Protein AF-A0A147IKE4-F1 (afdb_monomer_lite)

pLDDT: mean 91.17, std 8.21, range [46.91, 98.62]

Organism: NCBI:txid172044

Foldseek 3Di:
DDDQDQDDPPDALCLLLDDPRPSLLVSLVSQVVVVHDQAAEDEHHLNCLVVVVQDALVVLLCSVVSNVCCSCVSNVNVLHAYEYEAAAFQQPDDLSSLLSQLSNRVSLVVNCVVDPRYHHQAYLNQADDDPSHHGDPVSVVLSVVSNVQQVVCVVVVHDGAAWKEWDAWDDPDQFKIKTFIDHDQAQAKDDQWLAWFKWKADPNHTWDWPIWGAPDRGMIMTGTPGHHLDWMWMWGDRSTRHYNHRFMFGPHPSRGGYRGDTTDTDDRD

Structure (mmCIF, N/CA/C/O backbone):
data_AF-A0A147IKE4-F1
#
_entry.id   AF-A0A147IKE4-F1
#
loop_
_atom_site.group_PDB
_atom_site.id
_atom_site.type_symbol
_atom_site.label_atom_id
_atom_site.label_alt_id
_atom_site.label_comp_id
_atom_site.label_asym_id
_atom_site.label_entity_id
_atom_site.label_seq_id
_atom_site.pdbx_PDB_ins_code
_atom_site.Cartn_x
_atom_site.Cartn_y
_atom_site.Cartn_z
_atom_site.occupancy
_atom_site.B_iso_or_equiv
_atom_site.auth_seq_id
_atom_site.auth_comp_id
_atom_site.auth_asym_id
_atom_site.auth_atom_id
_atom_site.pdbx_PDB_model_num
ATOM 1 N N . MET A 1 1 ? 20.285 -16.353 -8.069 1.00 73.31 1 MET A N 1
ATOM 2 C CA . MET A 1 1 ? 19.419 -15.165 -8.229 1.00 73.31 1 MET A CA 1
ATOM 3 C C . MET A 1 1 ? 20.279 -14.015 -8.726 1.00 73.31 1 MET A C 1
ATOM 5 O O . MET A 1 1 ? 21.319 -13.769 -8.128 1.00 73.31 1 MET A O 1
ATOM 9 N N . ARG A 1 2 ? 19.903 -13.362 -9.829 1.00 88.12 2 ARG A N 1
ATOM 10 C CA . ARG A 1 2 ? 20.603 -12.181 -10.357 1.00 88.12 2 ARG A CA 1
ATOM 11 C C . ARG A 1 2 ? 19.734 -10.958 -10.095 1.00 88.12 2 ARG A C 1
ATOM 13 O O . ARG A 1 2 ? 18.553 -10.981 -10.417 1.00 88.12 2 ARG A O 1
ATOM 20 N N . PHE A 1 3 ? 20.315 -9.904 -9.537 1.00 93.12 3 PHE A N 1
ATOM 21 C CA . PHE A 1 3 ? 19.621 -8.633 -9.350 1.00 93.12 3 PHE A CA 1
ATOM 22 C C . PHE A 1 3 ? 20.012 -7.659 -10.458 1.00 93.12 3 PHE A C 1
ATOM 24 O O . PHE A 1 3 ? 21.199 -7.417 -10.683 1.00 93.12 3 PHE A O 1
ATOM 31 N N . VAL A 1 4 ? 19.012 -7.081 -11.119 1.00 96.25 4 VAL A N 1
ATOM 32 C CA . VAL A 1 4 ? 19.179 -5.933 -12.015 1.00 96.25 4 VAL A CA 1
ATOM 33 C C . VAL A 1 4 ? 18.768 -4.696 -11.229 1.00 96.25 4 VAL A C 1
ATOM 35 O O . VAL A 1 4 ? 17.627 -4.581 -10.789 1.00 96.25 4 VAL A O 1
ATOM 38 N N . ARG A 1 5 ? 19.717 -3.792 -10.982 1.00 93.12 5 ARG A N 1
ATOM 39 C CA . ARG A 1 5 ? 19.457 -2.558 -10.233 1.00 93.12 5 ARG A CA 1
ATOM 40 C C . ARG A 1 5 ? 18.949 -1.484 -11.189 1.00 93.12 5 ARG A C 1
ATOM 42 O O . ARG A 1 5 ? 19.548 -1.276 -12.237 1.00 93.12 5 ARG A O 1
ATOM 49 N N . GLY A 1 6 ? 17.907 -0.768 -10.784 1.00 92.19 6 GLY A N 1
ATOM 50 C CA . GLY A 1 6 ? 17.450 0.434 -11.489 1.00 92.19 6 GLY A CA 1
ATOM 51 C C . GLY A 1 6 ? 16.701 1.424 -10.608 1.00 92.19 6 GLY A C 1
ATOM 52 O O . GLY A 1 6 ? 16.027 2.299 -11.127 1.00 92.19 6 GLY A O 1
ATOM 53 N N . GLY A 1 7 ? 16.789 1.296 -9.281 1.00 91.38 7 GLY A N 1
ATOM 54 C CA . GLY A 1 7 ? 16.225 2.296 -8.378 1.00 91.38 7 GLY A CA 1
ATOM 55 C C . GLY A 1 7 ? 16.982 3.619 -8.493 1.00 91.38 7 GLY A C 1
ATOM 56 O O . GLY A 1 7 ? 18.212 3.626 -8.464 1.00 91.38 7 GLY A O 1
ATOM 57 N N . VAL A 1 8 ? 16.247 4.727 -8.591 1.00 94.38 8 VAL A N 1
ATOM 58 C CA . VAL A 1 8 ? 16.800 6.088 -8.637 1.00 94.38 8 VAL A CA 1
ATOM 59 C C . VAL A 1 8 ? 16.172 6.908 -7.510 1.00 94.38 8 VAL A C 1
ATOM 61 O O . VAL A 1 8 ? 14.953 7.081 -7.466 1.00 94.38 8 VAL A O 1
ATOM 64 N N . GLY A 1 9 ? 16.995 7.390 -6.575 1.00 91.88 9 GLY A N 1
ATOM 65 C CA . GLY A 1 9 ? 16.538 8.224 -5.458 1.00 91.88 9 GLY A CA 1
ATOM 66 C C . GLY A 1 9 ? 15.965 9.566 -5.926 1.00 91.88 9 GLY A C 1
ATOM 67 O O . GLY A 1 9 ? 16.334 10.059 -6.986 1.00 91.88 9 GLY A O 1
ATOM 68 N N . GLY A 1 10 ? 15.051 10.150 -5.145 1.00 91.00 10 GLY A N 1
ATOM 69 C CA . GLY A 1 10 ? 14.479 11.477 -5.432 1.00 91.00 10 GLY A CA 1
ATOM 70 C C . GLY A 1 10 ? 13.522 11.554 -6.629 1.00 91.00 10 GLY A C 1
ATOM 71 O O . GLY A 1 10 ? 13.114 12.645 -7.002 1.00 91.00 10 GLY A O 1
ATOM 72 N N . THR A 1 11 ? 13.150 10.422 -7.232 1.00 95.56 11 THR A N 1
ATOM 73 C CA . THR A 1 11 ? 12.272 10.392 -8.413 1.00 95.56 11 THR A CA 1
ATOM 74 C C . THR A 1 11 ? 10.802 10.167 -8.065 1.00 95.56 11 THR A C 1
ATOM 76 O O . THR A 1 11 ? 10.487 9.543 -7.046 1.00 95.56 11 THR A O 1
ATOM 79 N N . THR A 1 12 ? 9.900 10.663 -8.911 1.00 96.50 12 THR A N 1
ATOM 80 C CA . THR A 1 12 ? 8.439 10.564 -8.749 1.00 96.50 12 THR A CA 1
ATOM 81 C C . THR A 1 12 ? 7.836 9.556 -9.729 1.00 96.50 12 THR A C 1
ATOM 83 O O . THR A 1 12 ? 8.346 9.357 -10.831 1.00 96.50 12 THR A O 1
ATOM 86 N N . LEU A 1 13 ? 6.729 8.913 -9.366 1.00 97.25 13 LEU A N 1
ATOM 87 C CA . LEU A 1 13 ? 5.933 8.060 -10.244 1.00 97.25 13 LEU A CA 1
ATOM 88 C C . LEU A 1 13 ? 5.558 8.808 -11.529 1.00 97.25 13 LEU A C 1
ATOM 90 O O . LEU A 1 13 ? 5.651 8.223 -12.606 1.00 97.25 13 LEU A O 1
ATOM 94 N N . VAL A 1 14 ? 5.217 10.099 -11.442 1.00 97.19 14 VAL A N 1
ATOM 95 C CA . VAL A 1 14 ? 4.992 10.948 -12.624 1.00 97.19 14 VAL A CA 1
ATOM 96 C C . VAL A 1 14 ? 6.209 10.955 -13.561 1.00 97.19 14 VAL A C 1
ATOM 98 O O . VAL A 1 14 ? 6.050 10.735 -14.762 1.00 97.19 14 VAL A O 1
ATOM 101 N N . GLN A 1 15 ? 7.431 11.136 -13.044 1.00 98.00 15 GLN A N 1
ATOM 102 C CA . GLN A 1 15 ? 8.655 11.094 -13.858 1.00 98.00 15 GLN A CA 1
ATOM 103 C C . GLN A 1 15 ? 8.911 9.710 -14.464 1.00 98.00 15 GLN A C 1
ATOM 105 O O . GLN A 1 15 ? 9.338 9.610 -15.616 1.00 98.00 15 GLN A O 1
ATOM 110 N N . TRP A 1 16 ? 8.642 8.636 -13.720 1.00 98.38 16 TRP A N 1
ATOM 111 C CA . TRP A 1 16 ? 8.774 7.268 -14.225 1.00 98.38 16 TRP A CA 1
ATOM 112 C C . TRP A 1 16 ? 7.739 6.945 -15.306 1.00 98.38 16 TRP A C 1
ATOM 114 O O . TRP A 1 16 ? 8.067 6.255 -16.271 1.00 98.38 16 TRP A O 1
ATOM 124 N N . ALA A 1 17 ? 6.507 7.441 -15.179 1.00 98.00 17 ALA A N 1
ATOM 125 C CA . ALA A 1 17 ? 5.416 7.210 -16.126 1.00 98.00 17 ALA A CA 1
ATOM 126 C C . ALA A 1 17 ? 5.495 8.105 -17.377 1.00 98.00 17 ALA A C 1
ATOM 128 O O . ALA A 1 17 ? 4.934 7.751 -18.414 1.00 98.00 17 ALA A O 1
ATOM 129 N N . ALA A 1 18 ? 6.213 9.229 -17.315 1.00 98.00 18 ALA A N 1
ATOM 130 C CA . ALA A 1 18 ? 6.312 10.195 -18.406 1.00 98.00 18 ALA A CA 1
ATOM 131 C C . ALA A 1 18 ? 6.804 9.584 -19.734 1.00 98.00 18 ALA A C 1
ATOM 133 O O . ALA A 1 18 ? 7.642 8.672 -19.777 1.00 98.00 18 ALA A O 1
ATOM 134 N N . THR A 1 19 ? 6.318 10.123 -20.852 1.00 96.81 19 THR A N 1
ATOM 135 C CA . THR A 1 19 ? 6.891 9.849 -22.176 1.00 96.81 19 THR A CA 1
ATOM 136 C C . THR A 1 19 ? 8.347 10.313 -22.202 1.00 96.81 19 THR A C 1
ATOM 138 O O . THR A 1 19 ? 8.646 11.426 -21.782 1.00 96.81 19 THR A O 1
ATOM 141 N N . GLY A 1 20 ? 9.260 9.462 -22.679 1.00 96.31 20 GLY A N 1
ATOM 142 C CA . GLY A 1 20 ? 10.691 9.789 -22.719 1.00 96.31 20 GLY A CA 1
ATOM 143 C C . GLY A 1 20 ? 11.397 9.782 -21.356 1.00 96.31 20 GLY A C 1
ATOM 144 O O . GLY A 1 20 ? 12.475 10.356 -21.240 1.00 96.31 20 GLY A O 1
ATOM 145 N N . SER A 1 21 ? 10.816 9.146 -20.331 1.00 98.38 21 SER A N 1
ATOM 146 C CA . SER A 1 21 ? 11.443 8.995 -19.011 1.00 98.38 21 SER A CA 1
ATOM 147 C C . SER A 1 21 ? 12.843 8.371 -19.106 1.00 98.38 21 SER A C 1
ATOM 149 O O . SER A 1 21 ? 12.986 7.199 -19.465 1.00 98.38 21 SER A O 1
ATOM 151 N N . SER A 1 22 ? 13.880 9.140 -18.758 1.00 97.12 22 SER A N 1
ATOM 152 C CA . SER A 1 22 ? 15.277 8.683 -18.797 1.00 97.12 22 SER A CA 1
ATOM 153 C C . SER A 1 22 ? 15.541 7.566 -17.787 1.00 97.12 22 SER A C 1
ATOM 155 O O . SER A 1 22 ? 16.085 6.531 -18.148 1.00 97.12 22 SER A O 1
ATOM 157 N N . MET A 1 23 ? 15.064 7.712 -16.551 1.00 96.81 23 MET A N 1
ATOM 158 C CA . MET A 1 23 ? 15.172 6.691 -15.498 1.00 96.81 23 MET A CA 1
ATOM 159 C C . MET A 1 23 ? 14.502 5.364 -15.880 1.00 96.81 23 MET A C 1
ATOM 161 O O . MET A 1 23 ? 15.073 4.294 -15.656 1.00 96.81 23 MET A O 1
ATOM 165 N N . ARG A 1 24 ? 13.330 5.413 -16.533 1.00 98.06 24 ARG A N 1
ATOM 166 C CA . ARG A 1 24 ? 12.696 4.206 -17.075 1.00 98.06 24 ARG A CA 1
ATOM 167 C C . ARG A 1 24 ? 13.537 3.605 -18.194 1.00 98.06 24 ARG A C 1
ATOM 169 O O . ARG A 1 24 ? 13.778 2.401 -18.175 1.00 98.06 24 ARG A O 1
ATOM 176 N N . ALA A 1 25 ? 14.017 4.427 -19.127 1.00 98.25 25 ALA A N 1
ATOM 177 C CA . ALA A 1 25 ? 14.867 3.967 -20.219 1.00 98.25 25 ALA A CA 1
ATOM 178 C C . ALA A 1 25 ? 16.162 3.311 -19.707 1.00 98.25 25 ALA A C 1
ATOM 180 O O . ALA A 1 25 ? 16.622 2.330 -20.287 1.00 98.25 25 ALA A O 1
ATOM 181 N N . ASP A 1 26 ? 16.747 3.815 -18.621 1.00 98.00 26 ASP A N 1
ATOM 182 C CA . ASP A 1 26 ? 17.948 3.254 -17.998 1.00 98.00 26 ASP A CA 1
ATOM 183 C C . ASP A 1 26 ? 17.674 1.867 -17.403 1.00 98.00 26 ASP A C 1
ATOM 185 O O . ASP A 1 26 ? 18.424 0.924 -17.666 1.00 98.00 26 ASP A O 1
ATOM 189 N N . LEU A 1 27 ? 16.557 1.710 -16.681 1.00 98.12 27 LEU A N 1
ATOM 190 C CA . LEU A 1 27 ? 16.105 0.409 -16.180 1.00 98.12 27 LEU A CA 1
ATOM 191 C C . LEU A 1 27 ? 15.820 -0.573 -17.328 1.00 98.12 27 LEU A C 1
ATOM 193 O O . LEU A 1 27 ? 16.263 -1.719 -17.275 1.00 98.12 27 LEU A O 1
ATOM 197 N N . VAL A 1 28 ? 15.139 -0.129 -18.389 1.00 98.38 28 VAL A N 1
ATOM 198 C CA . VAL A 1 28 ? 14.877 -0.950 -19.583 1.00 98.38 28 VAL A CA 1
ATOM 199 C C . VAL A 1 28 ? 16.189 -1.442 -20.196 1.00 98.38 28 VAL A C 1
ATOM 201 O O . VAL A 1 28 ? 16.336 -2.641 -20.429 1.00 98.38 28 VAL A O 1
ATOM 204 N N . ARG A 1 29 ? 17.174 -0.555 -20.401 1.00 98.38 29 ARG A N 1
ATOM 205 C CA . ARG A 1 29 ? 18.490 -0.947 -20.936 1.00 98.38 29 ARG A CA 1
ATOM 206 C C . ARG A 1 29 ? 19.192 -1.957 -20.034 1.00 98.38 29 ARG A C 1
ATOM 208 O O . ARG A 1 29 ? 19.776 -2.908 -20.546 1.00 98.38 29 ARG A O 1
ATOM 215 N N . ALA A 1 30 ? 19.105 -1.793 -18.714 1.00 98.12 30 ALA A N 1
ATOM 216 C CA . ALA A 1 30 ? 19.684 -2.738 -17.762 1.00 98.12 30 ALA A CA 1
ATOM 217 C C . ALA A 1 30 ? 19.011 -4.123 -17.822 1.00 98.12 30 ALA A C 1
ATOM 219 O O . ALA A 1 30 ? 19.707 -5.139 -17.784 1.00 98.12 30 ALA A O 1
ATOM 220 N N . ILE A 1 31 ? 17.681 -4.176 -17.963 1.00 98.19 31 ILE A N 1
ATOM 221 C CA . ILE A 1 31 ? 16.923 -5.428 -18.127 1.00 98.19 31 ILE A CA 1
ATOM 222 C C . ILE A 1 31 ? 17.301 -6.118 -19.442 1.00 98.19 31 ILE A C 1
ATOM 224 O O . ILE A 1 31 ? 17.622 -7.305 -19.442 1.00 98.19 31 ILE A O 1
ATOM 228 N N . VAL A 1 32 ? 17.330 -5.377 -20.553 1.00 97.62 32 VAL A N 1
ATOM 229 C CA . VAL A 1 32 ? 17.692 -5.920 -21.873 1.00 97.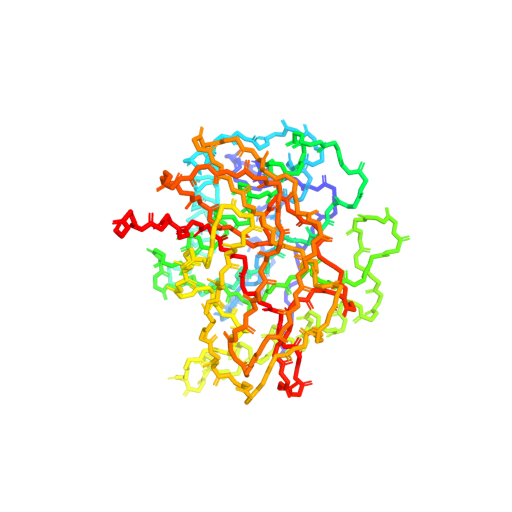62 32 VAL A CA 1
ATOM 230 C C . VAL A 1 32 ? 19.135 -6.429 -21.880 1.00 97.62 32 VAL A C 1
ATOM 232 O O . VAL A 1 32 ? 19.387 -7.546 -22.323 1.00 97.62 32 VAL A O 1
ATOM 235 N N . ALA A 1 33 ? 20.080 -5.675 -21.313 1.00 96.94 33 ALA A N 1
ATOM 236 C CA . ALA A 1 33 ? 21.477 -6.100 -21.189 1.00 96.94 33 ALA A CA 1
ATOM 237 C C . ALA A 1 33 ? 21.654 -7.330 -20.280 1.00 96.94 33 ALA A C 1
ATOM 239 O O . ALA A 1 33 ? 22.632 -8.069 -20.404 1.00 96.94 33 ALA A O 1
ATOM 240 N N . ALA A 1 34 ? 20.719 -7.570 -19.358 1.00 96.94 34 ALA A N 1
ATOM 241 C CA . ALA A 1 34 ? 20.698 -8.780 -18.548 1.00 96.94 34 ALA A CA 1
ATOM 242 C C . ALA A 1 34 ? 20.120 -10.003 -19.280 1.00 96.94 34 ALA A C 1
ATOM 244 O O . ALA A 1 34 ? 20.277 -11.111 -18.768 1.00 96.94 34 ALA A O 1
ATOM 245 N N . GLY A 1 35 ? 19.519 -9.813 -20.461 1.00 96.19 35 GLY A N 1
ATOM 246 C CA . GLY A 1 35 ? 18.795 -10.844 -21.204 1.00 96.19 35 GLY A CA 1
ATOM 247 C C . GLY A 1 35 ? 17.339 -11.022 -20.757 1.00 96.19 35 GLY A C 1
ATOM 248 O O . GLY A 1 35 ? 16.729 -12.027 -21.103 1.00 96.19 35 GLY A O 1
ATOM 249 N N . GLY A 1 36 ? 16.788 -10.074 -19.991 1.00 96.44 36 GLY A N 1
ATOM 250 C CA . GLY A 1 36 ? 15.450 -10.149 -19.400 1.00 96.44 36 GLY A CA 1
ATOM 251 C C . GLY A 1 36 ? 15.459 -10.333 -17.878 1.00 96.44 36 GLY A C 1
ATOM 252 O O . GLY A 1 36 ? 16.511 -10.428 -17.242 1.00 96.44 36 GLY A O 1
ATOM 253 N N . VAL A 1 37 ? 14.259 -10.344 -17.291 1.00 97.19 37 VAL A N 1
ATOM 254 C CA . VAL A 1 37 ? 14.004 -10.617 -15.868 1.00 97.19 37 VAL A CA 1
ATOM 255 C C . VAL A 1 37 ? 12.709 -11.416 -15.717 1.00 97.19 37 VAL A C 1
ATOM 257 O O . VAL A 1 37 ? 11.768 -11.204 -16.479 1.00 97.19 37 VAL A O 1
ATOM 260 N N . ASP A 1 38 ? 12.641 -12.289 -14.711 1.00 95.31 38 ASP A N 1
ATOM 261 C CA . ASP A 1 38 ? 11.419 -13.051 -14.402 1.00 95.31 38 ASP A CA 1
ATOM 262 C C . ASP A 1 38 ? 10.377 -12.195 -13.665 1.00 95.31 38 ASP A C 1
ATOM 264 O O . ASP A 1 38 ? 9.169 -12.352 -13.842 1.00 95.31 38 ASP A O 1
ATOM 268 N N . ILE A 1 39 ? 10.861 -11.284 -12.814 1.00 96.12 39 ILE A N 1
ATOM 269 C CA . ILE A 1 39 ? 10.048 -10.439 -11.940 1.00 96.12 39 ILE A CA 1
ATOM 270 C C . ILE A 1 39 ? 10.607 -9.019 -11.878 1.00 96.12 39 ILE A C 1
ATOM 272 O O . ILE A 1 39 ? 11.819 -8.805 -11.951 1.00 96.12 39 ILE A O 1
ATOM 276 N N . LEU A 1 40 ? 9.721 -8.052 -11.652 1.00 97.38 40 LEU A N 1
ATOM 277 C CA . LEU A 1 40 ? 10.072 -6.667 -11.359 1.00 97.38 40 LEU A CA 1
ATOM 278 C C . LEU A 1 40 ? 9.484 -6.253 -10.007 1.00 97.38 40 LEU A C 1
ATOM 280 O O . LEU A 1 40 ? 8.279 -6.356 -9.796 1.00 97.38 40 LEU A O 1
ATOM 284 N N . LEU A 1 41 ? 10.325 -5.757 -9.097 1.00 97.00 41 LEU A N 1
ATOM 285 C CA . LEU A 1 41 ? 9.876 -5.075 -7.881 1.00 97.00 41 LEU A CA 1
ATOM 286 C C . LEU A 1 41 ? 9.680 -3.588 -8.190 1.00 97.00 41 LEU A C 1
ATOM 288 O O . LEU A 1 41 ? 10.648 -2.885 -8.481 1.00 97.00 41 LEU A O 1
ATOM 292 N N . LEU A 1 42 ? 8.440 -3.110 -8.111 1.00 96.31 42 LEU A N 1
ATOM 293 C CA . LEU A 1 42 ? 8.093 -1.708 -8.311 1.00 96.31 42 LEU A CA 1
ATOM 294 C C . LEU A 1 42 ? 7.789 -1.052 -6.964 1.00 96.31 42 LEU A C 1
ATOM 296 O O . LEU A 1 42 ? 6.797 -1.380 -6.317 1.00 96.31 42 LEU A O 1
ATOM 300 N N . GLN A 1 43 ? 8.633 -0.105 -6.556 1.00 93.94 43 GLN A N 1
ATOM 301 C CA . GLN A 1 43 ? 8.435 0.680 -5.339 1.00 93.94 43 GLN A CA 1
ATOM 302 C C . GLN A 1 43 ? 8.727 2.162 -5.618 1.00 93.94 43 GLN A C 1
ATOM 304 O O . GLN A 1 43 ? 9.863 2.628 -5.497 1.00 93.94 43 GLN A O 1
ATOM 309 N N . VAL A 1 44 ? 7.693 2.922 -5.969 1.00 92.88 44 VAL A N 1
ATOM 310 C CA . VAL A 1 44 ? 7.758 4.343 -6.357 1.00 92.88 44 VAL A CA 1
ATOM 311 C C . VAL A 1 44 ? 6.477 5.055 -5.902 1.00 92.88 44 VAL A C 1
ATOM 313 O O . VAL A 1 44 ? 5.502 4.380 -5.596 1.00 92.88 44 VAL A O 1
ATOM 316 N N . GLY A 1 45 ? 6.471 6.389 -5.827 1.00 92.25 45 GLY A N 1
ATOM 317 C CA . GLY A 1 45 ? 5.271 7.173 -5.488 1.00 92.25 45 GLY A CA 1
ATOM 318 C C . GLY A 1 45 ? 5.386 8.024 -4.222 1.00 92.25 45 GLY A C 1
ATOM 319 O O . GLY A 1 45 ? 4.618 8.962 -4.040 1.00 92.25 45 GLY A O 1
ATOM 320 N N . ARG A 1 46 ? 6.364 7.756 -3.338 1.00 88.81 46 ARG A N 1
ATOM 321 C CA . ARG A 1 46 ? 6.512 8.555 -2.100 1.00 88.81 46 ARG A CA 1
ATOM 322 C C . ARG A 1 46 ? 6.863 10.012 -2.388 1.00 88.81 46 ARG A C 1
ATOM 324 O O . ARG A 1 46 ? 6.359 10.893 -1.705 1.00 88.81 46 ARG A O 1
ATOM 331 N N . ASN A 1 47 ? 7.704 10.271 -3.389 1.00 91.94 47 ASN A N 1
ATOM 332 C CA . ASN A 1 47 ? 8.052 11.648 -3.734 1.00 91.94 47 ASN A CA 1
ATOM 333 C C . ASN A 1 47 ? 6.867 12.378 -4.368 1.00 91.94 47 ASN A C 1
ATOM 335 O O . ASN A 1 47 ? 6.729 13.568 -4.158 1.00 91.94 47 ASN A O 1
ATOM 339 N N . ASP A 1 48 ? 5.940 11.683 -5.030 1.00 94.19 48 ASP A N 1
ATOM 340 C CA . ASP A 1 48 ? 4.686 12.285 -5.489 1.00 94.19 48 ASP A CA 1
ATOM 341 C C . ASP A 1 48 ? 3.845 12.763 -4.301 1.00 94.19 48 ASP A C 1
ATOM 343 O O . ASP A 1 48 ? 3.220 13.817 -4.372 1.00 94.19 48 ASP A O 1
ATOM 347 N N . VAL A 1 49 ? 3.845 12.023 -3.188 1.00 92.06 49 VAL A N 1
ATOM 348 C CA . VAL A 1 49 ? 3.198 12.456 -1.937 1.00 92.06 49 VAL A CA 1
ATOM 349 C C . VAL A 1 49 ? 3.945 13.647 -1.328 1.00 92.06 49 VAL A C 1
ATOM 351 O O . VAL A 1 49 ? 3.318 14.639 -0.950 1.00 92.06 49 VAL A O 1
ATOM 354 N N . ALA A 1 50 ? 5.277 13.570 -1.240 1.00 89.50 50 ALA A N 1
ATOM 355 C CA . ALA A 1 50 ? 6.113 14.622 -0.662 1.00 89.50 50 ALA A CA 1
ATOM 356 C C . ALA A 1 50 ? 5.985 15.948 -1.435 1.00 89.50 50 ALA A C 1
ATOM 358 O O . ALA A 1 50 ? 5.737 16.994 -0.832 1.00 89.50 50 ALA A O 1
ATOM 359 N N . ASP A 1 51 ? 6.032 15.872 -2.765 1.00 92.12 51 ASP A N 1
ATOM 360 C CA . ASP A 1 51 ? 5.966 16.998 -3.700 1.00 92.12 51 ASP A CA 1
ATOM 361 C C . ASP A 1 51 ? 4.523 17.437 -4.002 1.00 92.12 51 ASP A C 1
ATOM 363 O O . ASP A 1 51 ? 4.298 18.339 -4.808 1.00 92.12 51 ASP A O 1
ATOM 367 N N . ARG A 1 52 ? 3.528 16.820 -3.346 1.00 93.56 52 ARG A N 1
ATOM 368 C CA . ARG A 1 52 ? 2.093 17.118 -3.502 1.00 93.56 52 ARG A CA 1
ATOM 369 C C . ARG A 1 52 ? 1.584 16.978 -4.945 1.00 93.56 52 ARG A C 1
ATOM 371 O O . ARG A 1 52 ? 0.728 17.735 -5.395 1.00 93.56 52 ARG A O 1
ATOM 378 N N . LEU A 1 53 ? 2.093 15.976 -5.656 1.00 95.62 53 LEU A N 1
ATOM 379 C CA . LEU A 1 53 ? 1.723 15.622 -7.029 1.00 95.62 53 LEU A CA 1
ATOM 380 C C . LEU A 1 53 ? 0.606 14.574 -7.098 1.00 95.62 53 LEU A C 1
ATOM 382 O O . LEU A 1 53 ? 0.066 14.311 -8.175 1.00 95.62 53 LEU A O 1
ATOM 386 N N . VAL A 1 54 ? 0.256 13.953 -5.968 1.00 95.69 54 VAL A N 1
ATOM 387 C CA . VAL A 1 54 ? -0.821 12.962 -5.938 1.00 95.69 54 VAL A CA 1
ATOM 388 C C . VAL A 1 54 ? -2.171 13.650 -6.150 1.00 95.69 54 VAL A C 1
ATOM 390 O O . VAL A 1 54 ? -2.699 14.303 -5.252 1.00 95.69 54 VAL A O 1
ATOM 393 N N . GLY A 1 55 ? -2.723 13.481 -7.353 1.00 90.31 55 GLY A N 1
ATOM 394 C CA . GLY A 1 55 ? -4.101 13.841 -7.695 1.00 90.31 55 GLY A CA 1
ATOM 395 C C . GLY A 1 55 ? -5.145 12.871 -7.126 1.00 90.31 55 GLY A C 1
ATOM 396 O O . GLY A 1 55 ? -4.971 12.287 -6.059 1.00 90.31 55 GLY A O 1
ATOM 397 N N . ASP A 1 56 ? -6.244 12.680 -7.853 1.00 94.81 56 ASP A N 1
ATOM 398 C CA . ASP A 1 56 ? -7.264 11.700 -7.476 1.00 94.81 56 ASP A CA 1
ATOM 399 C C . ASP A 1 56 ? -6.817 10.245 -7.716 1.00 94.81 56 ASP A C 1
ATOM 401 O O . ASP A 1 56 ? -5.796 9.956 -8.352 1.00 94.81 56 ASP A O 1
ATOM 405 N N . LEU A 1 57 ? -7.612 9.303 -7.200 1.00 94.31 57 LEU A N 1
ATOM 406 C CA . LEU A 1 57 ? -7.346 7.874 -7.342 1.00 94.31 57 LEU A CA 1
ATOM 407 C C . LEU A 1 57 ? -7.251 7.447 -8.813 1.00 94.31 57 LEU A C 1
ATOM 409 O O . LEU A 1 57 ? -6.366 6.670 -9.160 1.00 94.31 57 LEU A O 1
ATOM 413 N N . ALA A 1 58 ? -8.135 7.943 -9.682 1.00 96.94 58 ALA A N 1
ATOM 414 C CA . ALA A 1 58 ? -8.154 7.566 -11.095 1.00 96.94 58 ALA A CA 1
ATOM 415 C C . ALA A 1 58 ? -6.848 7.962 -11.802 1.00 96.94 58 ALA A C 1
ATOM 417 O O . ALA A 1 58 ? -6.278 7.167 -12.552 1.00 96.94 58 ALA A O 1
ATOM 418 N N . THR A 1 59 ? -6.336 9.152 -11.494 1.00 96.94 59 THR A N 1
ATOM 419 C CA . THR A 1 59 ? -5.063 9.667 -11.999 1.00 96.94 59 THR A CA 1
ATOM 420 C C . THR A 1 59 ? -3.894 8.822 -11.501 1.00 96.94 59 THR A C 1
ATOM 422 O O . THR A 1 59 ? -3.053 8.410 -12.301 1.00 96.94 59 THR A O 1
ATOM 425 N N . GLN A 1 60 ? -3.856 8.486 -10.206 1.00 97.00 60 GLN A N 1
ATOM 426 C CA . GLN A 1 60 ? -2.790 7.634 -9.663 1.00 97.00 60 GLN A CA 1
ATOM 427 C C . GLN A 1 60 ? -2.799 6.226 -10.260 1.00 97.00 60 GLN A C 1
ATOM 429 O O . GLN A 1 60 ? -1.753 5.701 -10.645 1.00 97.00 60 GLN A O 1
ATOM 434 N N . LEU A 1 61 ? -3.983 5.632 -10.426 1.00 96.75 61 LEU A N 1
ATOM 435 C CA . LEU A 1 61 ? -4.140 4.349 -11.110 1.00 96.75 61 LEU A CA 1
ATOM 436 C C . LEU A 1 61 ? -3.607 4.401 -12.542 1.00 96.75 61 LEU A C 1
ATOM 438 O O . LEU A 1 61 ? -2.900 3.487 -12.972 1.00 96.75 61 LEU A O 1
ATOM 442 N N . ALA A 1 62 ? -3.943 5.462 -13.279 1.00 97.94 62 ALA A N 1
ATOM 443 C CA . ALA A 1 62 ? -3.492 5.646 -14.649 1.00 97.94 62 ALA A CA 1
ATOM 444 C C . ALA A 1 62 ? -1.963 5.754 -14.732 1.00 97.94 62 ALA A C 1
ATOM 446 O O . ALA A 1 62 ? -1.366 5.138 -15.615 1.00 97.94 62 ALA A O 1
ATOM 447 N N . LEU A 1 63 ? -1.318 6.459 -13.797 1.00 98.25 63 LEU A N 1
ATOM 448 C CA . LEU A 1 63 ? 0.140 6.589 -13.752 1.00 98.25 63 LEU A CA 1
ATOM 449 C C . LEU A 1 63 ? 0.839 5.245 -13.506 1.00 98.25 63 LEU A C 1
ATOM 451 O O . LEU A 1 63 ? 1.729 4.876 -14.275 1.00 98.25 63 LEU A O 1
ATOM 455 N N . ILE A 1 64 ? 0.409 4.478 -12.496 1.00 98.12 64 ILE A N 1
ATOM 456 C CA . ILE A 1 64 ? 0.996 3.157 -12.198 1.00 98.12 64 ILE A CA 1
ATOM 457 C C . ILE A 1 64 ? 0.819 2.214 -13.398 1.00 98.12 64 ILE A C 1
ATOM 459 O O . ILE A 1 64 ? 1.774 1.566 -13.831 1.00 98.12 64 ILE A O 1
ATOM 463 N N . ARG A 1 65 ? -0.384 2.168 -13.987 1.00 98.25 65 ARG A N 1
ATOM 464 C CA . ARG A 1 65 ? -0.668 1.337 -15.171 1.00 98.25 65 ARG A CA 1
ATOM 465 C C . ARG A 1 65 ? 0.158 1.759 -16.383 1.00 98.25 65 ARG A C 1
ATOM 467 O O . ARG A 1 65 ? 0.682 0.897 -17.084 1.00 98.25 65 ARG A O 1
ATOM 474 N N . THR A 1 66 ? 0.313 3.063 -16.607 1.00 98.50 66 THR A N 1
ATOM 475 C CA . THR A 1 66 ? 1.133 3.608 -17.699 1.00 98.50 66 THR A CA 1
ATOM 476 C C . THR A 1 66 ? 2.587 3.183 -17.552 1.00 98.50 66 THR A C 1
ATOM 478 O O . THR A 1 66 ? 3.186 2.719 -18.521 1.00 98.50 66 THR A O 1
ATOM 481 N N . LEU A 1 67 ? 3.144 3.275 -16.341 1.00 98.56 67 LEU A N 1
ATOM 482 C CA . LEU A 1 67 ? 4.505 2.828 -16.063 1.00 98.56 67 LEU A CA 1
ATOM 483 C C . LEU A 1 67 ? 4.679 1.327 -16.333 1.00 98.56 67 LEU A C 1
ATOM 485 O O . LEU A 1 67 ? 5.604 0.942 -17.046 1.00 98.56 67 LEU A O 1
ATOM 489 N N . ILE A 1 68 ? 3.780 0.481 -15.823 1.00 98.56 68 ILE A N 1
ATOM 490 C CA . ILE A 1 68 ? 3.846 -0.976 -16.030 1.00 98.56 68 ILE A CA 1
ATOM 491 C C . ILE A 1 68 ? 3.730 -1.329 -17.519 1.00 98.56 68 ILE A C 1
ATOM 493 O O . ILE A 1 68 ? 4.533 -2.108 -18.033 1.00 98.56 68 ILE A O 1
ATOM 497 N N . ALA A 1 69 ? 2.779 -0.723 -18.235 1.00 98.44 69 ALA A N 1
ATOM 498 C CA . ALA A 1 69 ? 2.605 -0.941 -19.669 1.00 98.44 69 ALA A CA 1
ATOM 499 C C . ALA A 1 69 ? 3.832 -0.484 -20.475 1.00 98.44 69 ALA A C 1
ATOM 501 O O . ALA A 1 69 ? 4.261 -1.177 -21.399 1.00 98.44 69 ALA A O 1
ATOM 502 N N . ALA A 1 70 ? 4.426 0.657 -20.112 1.00 98.62 70 ALA A N 1
ATOM 503 C CA . ALA A 1 70 ? 5.645 1.146 -20.740 1.00 98.62 70 ALA A CA 1
ATOM 504 C C . ALA A 1 70 ? 6.828 0.203 -20.491 1.00 98.62 70 ALA A C 1
ATOM 506 O O . ALA A 1 70 ? 7.520 -0.134 -21.444 1.00 98.62 70 ALA A O 1
ATOM 507 N N . LEU A 1 71 ? 7.017 -0.285 -19.260 1.00 98.56 71 LEU A N 1
ATOM 508 C CA . LEU A 1 71 ? 8.062 -1.260 -18.930 1.00 98.56 71 LEU A CA 1
ATOM 509 C C . LEU A 1 71 ? 7.906 -2.551 -19.742 1.00 98.56 71 LEU A C 1
ATOM 511 O O . LEU A 1 71 ? 8.869 -2.987 -20.366 1.00 98.56 71 LEU A O 1
ATOM 515 N N . ARG A 1 72 ? 6.701 -3.132 -19.797 1.00 98.50 72 ARG A N 1
ATOM 516 C CA . ARG A 1 72 ? 6.411 -4.342 -20.592 1.00 98.50 72 ARG A CA 1
ATOM 517 C C . ARG A 1 72 ? 6.730 -4.143 -22.073 1.00 98.50 72 ARG A C 1
ATOM 519 O O . ARG A 1 72 ? 7.456 -4.936 -22.667 1.00 98.50 72 ARG A O 1
ATOM 526 N N . ARG A 1 73 ? 6.243 -3.043 -22.655 1.00 98.50 73 ARG A N 1
ATOM 527 C CA . ARG A 1 73 ? 6.484 -2.693 -24.062 1.00 98.50 73 ARG A CA 1
ATOM 528 C C . ARG A 1 73 ? 7.969 -2.470 -24.352 1.00 98.50 73 ARG A C 1
ATOM 530 O O . ARG A 1 73 ? 8.487 -3.018 -25.315 1.00 98.50 73 ARG A O 1
ATOM 537 N N . GLU A 1 74 ? 8.637 -1.643 -23.553 1.00 98.44 74 GLU A N 1
ATOM 538 C CA . GLU A 1 74 ? 10.008 -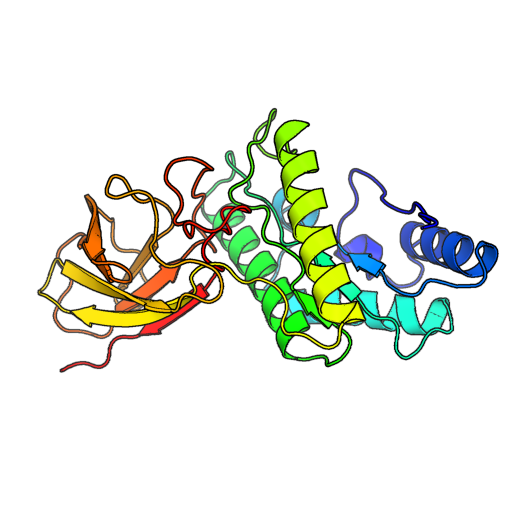1.187 -23.814 1.00 98.44 74 GLU A CA 1
ATOM 539 C C . GLU A 1 74 ? 11.054 -2.276 -23.520 1.00 98.44 74 GLU A C 1
ATOM 541 O O . GLU A 1 74 ? 12.098 -2.298 -24.163 1.00 98.44 74 GLU A O 1
ATOM 546 N N . THR A 1 75 ? 10.769 -3.211 -22.604 1.00 98.19 75 THR A N 1
ATOM 547 C CA . THR A 1 75 ? 11.618 -4.397 -22.367 1.00 98.19 75 THR A CA 1
ATOM 548 C C . THR A 1 75 ? 11.337 -5.556 -23.326 1.00 98.19 75 THR A C 1
ATOM 550 O O . THR A 1 75 ? 12.134 -6.489 -23.383 1.00 98.19 75 THR A O 1
ATOM 553 N N . GLY A 1 76 ? 10.221 -5.526 -24.065 1.00 98.00 76 GLY A N 1
ATOM 554 C CA . GLY A 1 76 ? 9.769 -6.655 -24.884 1.00 98.00 76 GLY A CA 1
ATOM 555 C C . GLY A 1 76 ? 9.219 -7.835 -24.070 1.00 98.00 76 GLY A C 1
ATOM 556 O O . GLY A 1 76 ? 9.159 -8.948 -24.585 1.00 98.00 76 GLY A O 1
ATOM 557 N N . LEU A 1 77 ? 8.824 -7.609 -22.813 1.00 98.12 77 LEU A N 1
ATOM 558 C CA . LEU A 1 77 ? 8.278 -8.616 -21.898 1.00 98.12 77 LEU A CA 1
ATOM 559 C C . LEU A 1 77 ? 6.783 -8.329 -21.651 1.00 98.12 77 LEU A C 1
ATOM 561 O O . LEU A 1 77 ? 6.450 -7.686 -20.653 1.00 98.12 77 LEU A O 1
ATOM 565 N N . PRO A 1 78 ? 5.863 -8.756 -22.541 1.00 96.44 78 PRO A N 1
ATOM 566 C CA . PRO A 1 78 ? 4.443 -8.390 -22.461 1.00 96.44 78 PRO A CA 1
ATOM 567 C C . PRO A 1 78 ? 3.756 -8.876 -21.176 1.00 96.44 78 PRO A C 1
ATOM 569 O O . PRO A 1 78 ? 2.906 -8.167 -20.645 1.00 96.44 78 PRO A O 1
ATOM 572 N N . ASP A 1 79 ? 4.200 -10.009 -20.629 1.00 95.62 79 ASP A N 1
ATOM 573 C CA . ASP A 1 79 ? 3.622 -10.652 -19.441 1.00 95.62 79 ASP A CA 1
ATOM 574 C C . ASP A 1 79 ? 4.499 -10.486 -18.187 1.00 95.62 79 ASP A C 1
ATOM 576 O O . ASP A 1 79 ? 4.410 -11.277 -17.242 1.00 95.62 79 ASP A O 1
ATOM 580 N N . LEU A 1 80 ? 5.377 -9.468 -18.172 1.00 97.75 80 LEU A N 1
ATOM 581 C CA . LEU A 1 80 ? 6.279 -9.209 -17.048 1.00 97.75 80 LEU A CA 1
ATOM 582 C C . LEU A 1 80 ? 5.494 -9.163 -15.732 1.00 97.75 80 LEU A C 1
ATOM 584 O O . LEU A 1 80 ? 4.600 -8.323 -15.554 1.00 97.75 80 LEU A O 1
ATOM 588 N N . THR A 1 81 ? 5.873 -10.058 -14.815 1.00 97.62 81 THR A N 1
ATOM 589 C CA . THR A 1 81 ? 5.294 -10.124 -13.476 1.00 97.62 81 THR A CA 1
ATOM 590 C C . THR A 1 81 ? 5.851 -8.988 -12.628 1.00 97.62 81 THR A C 1
ATOM 592 O O . THR A 1 81 ? 7.063 -8.877 -12.433 1.00 97.62 81 THR A O 1
ATOM 595 N N . VAL A 1 82 ? 4.964 -8.147 -12.101 1.00 97.94 82 VAL A N 1
ATOM 596 C CA . VAL A 1 82 ? 5.318 -6.996 -11.267 1.00 97.94 82 VAL A CA 1
ATOM 597 C C . VAL A 1 82 ? 4.836 -7.228 -9.842 1.00 97.94 82 VAL A C 1
ATOM 599 O O . VAL A 1 82 ? 3.654 -7.456 -9.607 1.00 97.94 82 VAL A O 1
ATOM 602 N N . PHE A 1 83 ? 5.739 -7.111 -8.877 1.00 97.25 83 PHE A N 1
ATOM 603 C CA . PHE A 1 83 ? 5.402 -7.026 -7.463 1.00 97.25 83 PHE A CA 1
ATOM 604 C C . PHE A 1 83 ? 5.449 -5.566 -7.028 1.00 97.25 83 PHE A C 1
ATOM 606 O O . PHE A 1 83 ? 6.490 -4.918 -7.121 1.00 97.25 83 PHE A O 1
ATOM 613 N N . ILE A 1 84 ? 4.331 -5.049 -6.532 1.00 96.00 84 ILE A N 1
ATOM 614 C CA . ILE A 1 84 ? 4.258 -3.722 -5.930 1.00 96.00 84 ILE A CA 1
ATOM 615 C C . ILE A 1 84 ? 4.776 -3.811 -4.496 1.00 96.00 84 ILE A C 1
ATOM 617 O O . ILE A 1 84 ? 4.194 -4.511 -3.665 1.00 96.00 84 ILE A O 1
ATOM 621 N N . GLY A 1 85 ? 5.858 -3.104 -4.188 1.00 94.06 85 GLY A N 1
ATOM 622 C CA . GLY A 1 85 ? 6.191 -2.807 -2.800 1.00 94.06 85 GLY A CA 1
ATOM 623 C C . GLY A 1 85 ? 5.355 -1.607 -2.365 1.00 94.06 85 GLY A C 1
ATOM 624 O O . GLY A 1 85 ? 5.491 -0.521 -2.929 1.00 94.06 85 GLY A O 1
ATOM 625 N N . GLY A 1 86 ? 4.469 -1.803 -1.393 1.00 90.06 86 GLY A N 1
ATOM 626 C CA . GLY A 1 86 ? 3.572 -0.757 -0.919 1.00 90.06 86 GLY A CA 1
ATOM 627 C C . GLY A 1 86 ? 4.339 0.443 -0.366 1.00 90.06 86 GLY A C 1
ATOM 628 O O . GLY A 1 86 ? 5.467 0.309 0.127 1.00 90.06 86 GLY A O 1
ATOM 629 N N . SER A 1 87 ? 3.725 1.619 -0.439 1.00 89.00 87 SER A N 1
ATOM 630 C CA . SER A 1 87 ? 4.302 2.857 0.081 1.00 89.00 87 SER A CA 1
ATOM 631 C C . SER A 1 87 ? 4.344 2.898 1.615 1.00 89.00 87 SER A C 1
ATOM 633 O O . SER A 1 87 ? 3.342 2.637 2.291 1.00 89.00 87 SER A O 1
ATOM 635 N N . GLN A 1 88 ? 5.503 3.288 2.158 1.00 85.88 88 GLN A N 1
ATOM 636 C CA . GLN A 1 88 ? 5.757 3.422 3.599 1.00 85.88 88 GLN A CA 1
ATOM 637 C C . GLN A 1 88 ? 5.027 4.625 4.215 1.00 85.88 88 GLN A C 1
ATOM 639 O O . GLN A 1 88 ? 4.350 5.375 3.509 1.00 85.88 88 GLN A O 1
ATOM 644 N N . ASN A 1 89 ? 5.099 4.795 5.538 1.00 82.50 89 ASN A N 1
ATOM 645 C CA . ASN A 1 89 ? 4.531 5.964 6.219 1.00 82.50 89 ASN A CA 1
ATOM 646 C C . ASN A 1 89 ? 5.318 7.245 5.920 1.00 82.50 89 ASN A C 1
ATOM 648 O O . ASN A 1 89 ? 6.538 7.221 5.791 1.00 82.50 89 ASN A O 1
ATOM 652 N N . VAL A 1 90 ? 4.590 8.363 5.877 1.00 76.62 90 VAL A N 1
ATOM 653 C CA . VAL A 1 90 ? 5.140 9.721 5.930 1.00 76.62 90 VAL A CA 1
ATOM 654 C C . VAL A 1 90 ? 4.760 10.288 7.295 1.00 76.62 90 VAL A C 1
ATOM 656 O O . VAL A 1 90 ? 3.628 10.730 7.490 1.00 76.62 90 VAL A O 1
ATOM 659 N N . LEU A 1 91 ? 5.672 10.198 8.270 1.00 74.19 91 LEU A N 1
ATOM 660 C CA . LEU A 1 91 ? 5.362 10.507 9.677 1.00 74.19 91 LEU A CA 1
ATOM 661 C C . LEU A 1 91 ? 5.250 12.010 9.970 1.00 74.19 91 LEU A C 1
ATOM 663 O O . LEU A 1 91 ? 4.640 12.397 10.961 1.00 74.19 91 LEU A O 1
ATOM 667 N N . THR A 1 92 ? 5.818 12.857 9.114 1.00 74.69 92 THR A N 1
ATOM 668 C CA . THR A 1 92 ? 5.901 14.315 9.311 1.00 74.69 92 THR A CA 1
ATOM 669 C C . THR A 1 92 ? 4.919 15.112 8.446 1.00 74.69 92 THR A C 1
ATOM 671 O O . THR A 1 92 ? 4.969 16.340 8.436 1.00 74.69 92 THR A O 1
ATOM 674 N N . GLY A 1 93 ? 4.031 14.435 7.709 1.00 76.75 93 GLY A N 1
ATOM 675 C CA . GLY A 1 93 ? 3.123 15.072 6.754 1.00 76.75 93 GLY A CA 1
ATOM 676 C C . GLY A 1 93 ? 1.873 15.686 7.388 1.00 76.75 93 GLY A C 1
ATOM 677 O O . GLY A 1 93 ? 1.318 15.154 8.351 1.00 76.75 93 GLY A O 1
ATOM 678 N N . ASP A 1 94 ? 1.394 16.782 6.795 1.00 87.25 94 ASP A N 1
ATOM 679 C CA . ASP A 1 94 ? 0.106 17.393 7.142 1.00 87.25 94 ASP A CA 1
ATOM 680 C C . ASP A 1 94 ? -1.092 16.484 6.747 1.00 87.25 94 ASP A C 1
ATOM 682 O O . ASP A 1 94 ? -0.929 15.510 5.999 1.00 87.25 94 ASP A O 1
ATOM 686 N N . PRO A 1 95 ? -2.330 16.773 7.203 1.00 85.88 95 PRO A N 1
ATOM 687 C CA . PRO A 1 95 ? -3.493 15.955 6.855 1.00 85.88 95 PRO A CA 1
ATOM 688 C C . PRO A 1 95 ? -3.758 15.818 5.346 1.00 85.88 95 PRO A C 1
ATOM 690 O O . PRO A 1 95 ? -4.387 14.847 4.925 1.00 85.88 95 PRO A O 1
ATOM 693 N N . ALA A 1 96 ? -3.324 16.771 4.513 1.00 88.69 96 ALA A N 1
ATOM 694 C CA . ALA A 1 96 ? -3.467 16.665 3.063 1.00 88.69 96 ALA A CA 1
ATOM 695 C C . ALA A 1 96 ? -2.469 15.656 2.480 1.00 88.69 96 ALA A C 1
ATOM 697 O O . ALA A 1 96 ? -2.873 14.795 1.698 1.00 88.69 96 ALA A O 1
ATOM 698 N N . GLN A 1 97 ? -1.211 15.686 2.924 1.00 89.38 97 GLN A N 1
ATOM 699 C CA . GLN A 1 97 ? -0.208 14.688 2.544 1.00 89.38 97 GLN A CA 1
ATOM 700 C C . GLN A 1 97 ? -0.595 13.279 3.014 1.00 89.38 97 GLN A C 1
ATOM 702 O O . GLN A 1 97 ? -0.418 12.317 2.273 1.00 89.38 97 GLN A O 1
ATOM 707 N N . GLN A 1 98 ? -1.216 13.137 4.189 1.00 87.31 98 GLN A N 1
ATOM 708 C CA . GLN A 1 98 ? -1.740 11.843 4.651 1.00 87.31 98 GLN A CA 1
ATOM 709 C C . GLN A 1 98 ? -2.858 11.301 3.743 1.00 87.31 98 GLN A C 1
ATOM 711 O O . GLN A 1 98 ? -2.898 10.104 3.453 1.00 87.31 98 GLN A O 1
ATOM 716 N N . ARG A 1 99 ? -3.747 12.167 3.232 1.00 88.44 99 ARG A N 1
ATOM 717 C CA . ARG A 1 99 ? -4.765 11.768 2.240 1.00 88.44 99 ARG A CA 1
ATOM 718 C C . ARG A 1 99 ? -4.147 11.363 0.903 1.00 88.44 99 ARG A C 1
ATOM 720 O O . ARG A 1 99 ? -4.573 10.373 0.306 1.00 88.44 99 ARG A O 1
ATOM 727 N N . MET A 1 100 ? -3.126 12.089 0.455 1.00 92.94 100 MET A N 1
ATOM 728 C CA . MET A 1 100 ? -2.353 11.741 -0.740 1.00 92.94 100 MET A CA 1
ATOM 729 C C . MET A 1 100 ? -1.662 10.381 -0.577 1.00 92.94 100 MET A C 1
ATOM 731 O O . MET A 1 100 ? -1.756 9.529 -1.458 1.00 92.94 100 MET A O 1
ATOM 735 N N . GLN A 1 101 ? -1.062 10.123 0.586 1.00 91.06 101 GLN A N 1
ATOM 736 C CA . GLN A 1 101 ? -0.456 8.833 0.908 1.00 91.06 101 GLN A CA 1
ATOM 737 C C . GLN A 1 101 ? -1.477 7.688 0.883 1.00 91.06 101 GLN A C 1
ATOM 739 O O . GLN A 1 101 ? -1.184 6.613 0.351 1.00 91.06 101 GLN A O 1
ATOM 744 N N . GLY A 1 102 ? -2.679 7.919 1.416 1.00 90.44 102 GLY A N 1
ATOM 745 C CA . GLY A 1 102 ? -3.782 6.962 1.338 1.00 90.44 102 GLY A CA 1
ATOM 746 C C . GLY A 1 102 ? -4.211 6.682 -0.100 1.00 90.44 102 GLY A C 1
ATOM 747 O O . GLY A 1 102 ? -4.372 5.522 -0.471 1.00 90.44 102 GLY A O 1
ATOM 748 N N . THR A 1 103 ? -4.304 7.722 -0.931 1.00 93.44 103 THR A N 1
ATOM 749 C CA . THR A 1 103 ? -4.639 7.595 -2.361 1.00 93.44 103 THR A CA 1
ATOM 750 C C . THR A 1 103 ? -3.580 6.787 -3.115 1.00 93.44 103 THR A C 1
ATOM 752 O O . THR A 1 103 ? -3.925 5.880 -3.870 1.00 93.44 103 THR A O 1
ATOM 755 N N . GLN A 1 104 ? -2.293 7.046 -2.858 1.00 94.25 104 GLN A N 1
ATOM 756 C CA . GLN A 1 104 ? -1.176 6.288 -3.429 1.00 94.25 104 GLN A CA 1
ATOM 757 C C . GLN A 1 104 ? -1.249 4.796 -3.059 1.00 94.25 104 GLN A C 1
ATOM 759 O O . GLN A 1 104 ? -1.221 3.939 -3.942 1.00 94.25 104 GLN A O 1
ATOM 764 N N . ARG A 1 105 ? -1.412 4.469 -1.768 1.00 92.00 105 ARG A N 1
ATOM 765 C CA . ARG A 1 105 ? -1.538 3.071 -1.300 1.00 92.00 105 ARG A CA 1
ATOM 766 C C . ARG A 1 105 ? -2.751 2.373 -1.900 1.00 92.00 105 ARG A C 1
ATOM 768 O O . ARG A 1 105 ? -2.677 1.217 -2.309 1.00 92.00 105 ARG A O 1
ATOM 775 N N . GLN A 1 106 ? -3.875 3.079 -1.977 1.00 91.75 106 GLN A N 1
ATOM 776 C CA . GLN A 1 106 ? -5.079 2.536 -2.584 1.00 91.75 106 GLN A CA 1
ATOM 777 C C . GLN A 1 106 ? -4.873 2.243 -4.075 1.00 91.75 106 GLN A C 1
ATOM 779 O O . GLN A 1 106 ? -5.325 1.200 -4.557 1.00 91.75 106 GLN A O 1
ATOM 784 N N . ALA A 1 107 ? -4.181 3.122 -4.804 1.00 94.38 107 ALA A N 1
ATOM 785 C CA . ALA A 1 107 ? -3.860 2.905 -6.208 1.00 94.38 107 ALA A CA 1
ATOM 786 C C . ALA A 1 107 ? -2.956 1.675 -6.398 1.00 94.38 107 ALA A C 1
ATOM 788 O O . ALA A 1 107 ? -3.264 0.813 -7.220 1.00 94.38 107 ALA A O 1
ATOM 789 N N . GLU A 1 108 ? -1.898 1.549 -5.591 1.00 94.31 108 GLU A N 1
ATOM 790 C CA . GLU A 1 108 ? -0.985 0.395 -5.566 1.00 94.31 108 GLU A CA 1
ATOM 791 C C . GLU A 1 108 ? -1.735 -0.935 -5.403 1.00 94.31 108 GLU A C 1
ATOM 793 O O . GLU A 1 108 ? -1.549 -1.868 -6.189 1.00 94.31 108 GLU A O 1
ATOM 798 N N . MET A 1 109 ? -2.633 -1.006 -4.419 1.00 91.12 109 MET A N 1
ATOM 799 C CA . MET A 1 109 ? -3.445 -2.197 -4.164 1.00 91.12 109 MET A CA 1
ATOM 800 C C . MET A 1 109 ? -4.443 -2.481 -5.290 1.00 91.12 109 MET A C 1
ATOM 802 O O . MET A 1 109 ? -4.612 -3.623 -5.709 1.00 91.12 109 MET A O 1
ATOM 806 N N . THR A 1 110 ? -5.105 -1.444 -5.798 1.00 92.88 110 THR A N 1
ATOM 807 C CA . THR A 1 110 ? -6.139 -1.590 -6.830 1.00 92.88 110 THR A CA 1
ATOM 808 C C . THR A 1 110 ? -5.546 -2.040 -8.166 1.00 92.88 110 THR A C 1
ATOM 810 O O . THR A 1 110 ? -6.161 -2.845 -8.863 1.00 92.88 110 THR A O 1
ATOM 813 N N . VAL A 1 111 ? -4.342 -1.578 -8.530 1.00 94.94 111 VAL A N 1
ATOM 814 C CA . VAL A 1 111 ? -3.641 -2.090 -9.720 1.00 94.94 111 VAL A CA 1
ATOM 815 C C . VAL A 1 111 ? -3.303 -3.569 -9.556 1.00 94.94 111 VAL A C 1
ATOM 817 O O . VAL A 1 111 ? -3.559 -4.340 -10.476 1.00 94.94 111 VAL A O 1
ATOM 820 N N . ALA A 1 112 ? -2.812 -3.979 -8.386 1.00 92.44 112 ALA A N 1
ATOM 821 C CA . ALA A 1 112 ? -2.515 -5.381 -8.105 1.00 92.44 112 ALA A CA 1
ATOM 822 C C . ALA A 1 112 ? -3.749 -6.301 -8.131 1.00 92.44 112 ALA A C 1
ATOM 824 O O . ALA A 1 112 ? -3.629 -7.473 -8.461 1.00 92.44 112 ALA A O 1
ATOM 825 N N . LEU A 1 113 ? -4.939 -5.796 -7.795 1.00 88.88 113 LEU A N 1
ATOM 826 C CA . LEU A 1 113 ? -6.181 -6.574 -7.891 1.00 88.88 113 LEU A CA 1
ATOM 827 C C . LEU A 1 113 ? -6.737 -6.656 -9.322 1.00 88.88 113 LEU A C 1
ATOM 829 O O . LEU A 1 113 ? -7.541 -7.540 -9.608 1.00 88.88 113 LEU A O 1
ATOM 833 N N . GLY A 1 114 ? -6.356 -5.724 -10.201 1.00 90.75 114 GLY A N 1
ATOM 834 C CA . GLY A 1 114 ? -6.946 -5.566 -11.534 1.00 90.75 114 GLY A CA 1
ATOM 835 C C . GLY A 1 114 ? -6.133 -6.133 -12.701 1.00 90.75 114 GLY A C 1
ATOM 836 O O . GLY A 1 114 ? -6.631 -6.114 -13.823 1.00 90.75 114 GLY A O 1
ATOM 837 N N . ASP A 1 115 ? -4.903 -6.598 -12.477 1.00 93.81 115 ASP A N 1
ATOM 838 C CA . ASP A 1 115 ? -4.007 -7.136 -13.512 1.00 93.81 115 ASP A CA 1
ATOM 839 C C . ASP A 1 115 ? -3.418 -8.476 -13.044 1.00 93.81 115 ASP A C 1
ATOM 841 O O . ASP A 1 115 ? -2.777 -8.547 -12.000 1.00 93.81 115 ASP A O 1
ATOM 845 N N . ALA A 1 116 ? -3.621 -9.545 -13.822 1.00 93.75 116 ALA A N 1
ATOM 846 C CA . ALA A 1 116 ? -3.224 -10.910 -13.455 1.00 93.75 116 ALA A CA 1
ATOM 847 C C . ALA A 1 116 ? -1.701 -11.107 -13.296 1.00 93.75 116 ALA A C 1
ATOM 849 O O . ALA A 1 116 ? -1.257 -12.050 -12.636 1.00 93.75 116 ALA A O 1
ATOM 850 N N . HIS A 1 117 ? -0.904 -10.213 -13.884 1.00 96.06 117 HIS A N 1
ATOM 851 C CA . HIS A 1 117 ? 0.555 -10.210 -13.817 1.00 96.06 117 HIS A CA 1
ATOM 852 C C . HIS A 1 117 ? 1.087 -9.152 -12.838 1.00 96.06 117 HIS A C 1
ATOM 854 O O . HIS A 1 117 ? 2.298 -8.951 -12.753 1.00 96.06 117 HIS A O 1
ATOM 860 N N . VAL A 1 118 ? 0.221 -8.470 -12.083 1.00 96.69 118 VAL A N 1
ATOM 861 C CA . VAL A 1 118 ? 0.623 -7.549 -11.014 1.00 96.69 118 VAL A CA 1
ATOM 862 C C . VAL A 1 118 ? 0.180 -8.125 -9.676 1.00 96.69 118 VAL A C 1
ATOM 864 O O . VAL A 1 118 ? -0.929 -8.615 -9.510 1.00 96.69 118 VAL A O 1
ATOM 867 N N . ARG A 1 119 ? 1.077 -8.089 -8.696 1.00 93.94 119 ARG A N 1
ATOM 868 C CA . ARG A 1 119 ? 0.859 -8.614 -7.351 1.00 93.94 119 ARG A CA 1
ATOM 869 C C . ARG A 1 119 ? 1.152 -7.525 -6.342 1.00 93.94 119 ARG A C 1
ATOM 871 O O . ARG A 1 119 ? 2.138 -6.802 -6.478 1.00 93.94 119 ARG A O 1
ATOM 878 N N . TYR A 1 120 ? 0.336 -7.432 -5.300 1.00 89.69 120 TYR A N 1
ATOM 879 C CA . TYR A 1 120 ? 0.700 -6.630 -4.143 1.00 89.69 120 TYR A CA 1
ATOM 880 C C . TYR A 1 120 ? 1.730 -7.442 -3.365 1.00 89.69 120 TYR A C 1
ATOM 882 O O . TYR A 1 120 ? 1.406 -8.493 -2.821 1.00 89.69 120 TYR A O 1
ATOM 890 N N . GLY A 1 121 ? 2.988 -7.011 -3.416 1.00 85.44 121 GLY A N 1
ATOM 891 C CA . GLY A 1 121 ? 4.093 -7.719 -2.793 1.00 85.44 121 GLY A CA 1
ATOM 892 C C . GLY A 1 121 ? 4.006 -7.582 -1.285 1.00 85.44 121 GLY A C 1
ATOM 893 O O . GLY A 1 121 ? 3.671 -8.517 -0.577 1.00 85.44 121 GLY A O 1
ATOM 894 N N . PHE A 1 122 ? 4.295 -6.413 -0.744 1.00 89.38 122 PHE A N 1
ATOM 895 C CA . PHE A 1 122 ? 4.390 -6.279 0.706 1.00 89.38 122 PHE A CA 1
ATOM 896 C C . PHE A 1 122 ? 4.036 -4.873 1.141 1.00 89.38 122 PHE A C 1
ATOM 898 O O . PHE A 1 122 ? 4.310 -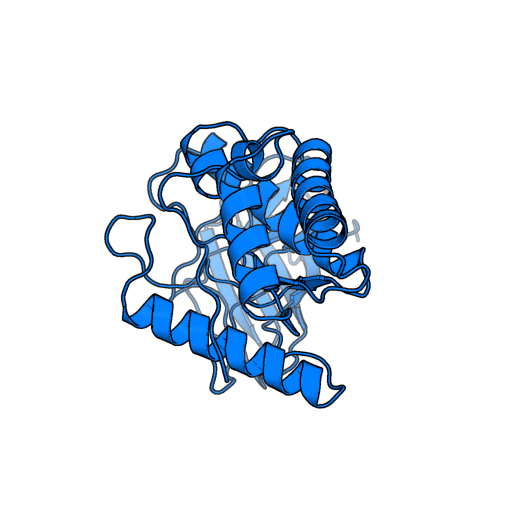3.903 0.439 1.00 89.38 122 PHE A O 1
ATOM 905 N N . ALA A 1 123 ? 3.447 -4.764 2.326 1.00 87.31 123 ALA A N 1
ATOM 906 C CA . ALA A 1 123 ? 3.281 -3.485 2.985 1.00 87.31 123 ALA A CA 1
ATOM 907 C C . ALA A 1 123 ? 4.576 -3.088 3.705 1.00 87.31 123 ALA A C 1
ATOM 909 O O . ALA A 1 123 ? 5.293 -3.928 4.260 1.00 87.31 123 ALA A O 1
ATOM 910 N N . THR A 1 124 ? 4.851 -1.787 3.693 1.00 89.56 124 THR A N 1
ATOM 911 C CA . THR A 1 124 ? 6.004 -1.181 4.371 1.00 89.56 124 THR A CA 1
ATOM 912 C C . THR A 1 124 ? 5.618 -0.084 5.349 1.00 89.56 124 THR A C 1
ATOM 914 O O . THR A 1 124 ? 6.488 0.484 6.001 1.00 89.56 124 THR A O 1
ATOM 917 N N . TYR A 1 125 ? 4.328 0.245 5.438 1.00 87.81 125 TYR A N 1
ATOM 918 C CA . TYR A 1 125 ? 3.867 1.380 6.222 1.00 87.81 125 TYR A CA 1
ATOM 919 C C . TYR A 1 125 ? 4.157 1.192 7.717 1.00 87.81 125 TYR A C 1
ATOM 921 O O . TYR A 1 125 ? 4.395 2.173 8.403 1.00 87.81 125 TYR A O 1
ATOM 929 N N . ASP A 1 126 ? 4.183 -0.046 8.210 1.00 90.06 126 ASP A N 1
ATOM 930 C CA . ASP A 1 126 ? 4.464 -0.382 9.605 1.00 90.06 126 ASP A CA 1
ATOM 931 C C . ASP A 1 126 ? 5.961 -0.425 9.909 1.00 90.06 126 ASP A C 1
ATOM 933 O O . ASP A 1 126 ? 6.333 -0.668 11.045 1.00 90.06 126 ASP A O 1
ATOM 937 N N . LEU A 1 127 ? 6.838 -0.280 8.915 1.00 90.06 127 LEU A N 1
ATOM 938 C CA . LEU A 1 127 ? 8.267 -0.489 9.114 1.00 90.06 127 LEU A CA 1
ATOM 939 C C . LEU A 1 127 ? 8.940 0.766 9.689 1.00 90.06 127 LEU A C 1
ATOM 941 O O . LEU A 1 127 ? 8.590 1.884 9.302 1.00 90.06 127 LEU A O 1
ATOM 945 N N . PRO A 1 128 ? 9.929 0.600 10.588 1.00 88.50 128 PRO A N 1
ATOM 946 C CA . PRO A 1 128 ? 10.607 1.722 11.225 1.00 88.50 128 PRO A CA 1
ATOM 947 C C . PRO A 1 128 ? 11.362 2.577 10.203 1.00 88.50 128 PRO A C 1
ATOM 949 O O . PRO A 1 128 ? 11.989 2.051 9.278 1.00 88.50 128 PRO A O 1
ATOM 952 N N . VAL A 1 129 ? 11.353 3.893 10.418 1.00 87.12 129 VAL A N 1
ATOM 953 C CA . VAL A 1 129 ? 12.027 4.903 9.586 1.00 87.12 129 VAL A CA 1
ATOM 954 C C . VAL A 1 129 ? 13.021 5.720 10.418 1.00 87.12 129 VAL A C 1
ATOM 956 O O . VAL A 1 129 ? 12.789 5.915 11.609 1.00 87.12 129 VAL A O 1
ATOM 959 N N . PHE A 1 130 ? 14.125 6.191 9.823 1.00 87.81 130 PHE A N 1
ATOM 960 C CA . PHE A 1 130 ? 15.158 6.955 10.554 1.00 87.81 130 PHE A CA 1
ATOM 961 C C . PHE A 1 130 ? 15.047 8.480 10.407 1.00 87.81 130 PHE A C 1
ATOM 963 O O . PHE A 1 130 ? 15.522 9.202 11.277 1.00 87.81 130 PHE A O 1
ATOM 970 N N . ASP A 1 131 ? 14.416 8.983 9.345 1.00 84.69 131 ASP A N 1
ATOM 971 C CA . ASP A 1 131 ? 14.231 10.424 9.087 1.00 84.69 131 ASP A CA 1
ATOM 972 C C . ASP A 1 131 ? 12.753 10.802 8.878 1.00 84.69 131 ASP A C 1
ATOM 974 O O . ASP A 1 131 ? 12.417 11.819 8.273 1.00 84.69 131 ASP A O 1
ATOM 978 N N . GLY A 1 132 ? 11.848 9.944 9.358 1.00 81.38 132 GLY A N 1
ATOM 979 C CA . GLY A 1 132 ? 10.403 10.101 9.186 1.00 81.38 132 GLY A CA 1
ATOM 980 C C . GLY A 1 132 ? 9.869 9.641 7.826 1.00 81.38 132 GLY A C 1
ATOM 981 O O . GLY A 1 132 ? 8.648 9.593 7.665 1.00 81.38 132 GLY A O 1
ATOM 982 N N . THR A 1 133 ? 10.749 9.268 6.885 1.00 81.75 133 THR A N 1
ATOM 983 C CA . THR A 1 133 ? 10.366 8.743 5.566 1.00 81.75 133 THR A CA 1
ATOM 984 C C . THR A 1 133 ? 11.109 7.457 5.225 1.00 81.75 133 THR A C 1
ATOM 986 O O . THR A 1 133 ? 10.464 6.461 4.929 1.00 81.75 133 THR A O 1
ATOM 989 N N . HIS A 1 134 ? 12.439 7.435 5.245 1.00 87.50 134 HIS A N 1
ATOM 990 C CA . HIS A 1 134 ? 13.248 6.304 4.797 1.00 87.50 134 HIS A CA 1
ATOM 991 C C . HIS A 1 134 ? 13.342 5.209 5.857 1.00 87.50 134 HIS A C 1
ATOM 993 O O . HIS A 1 134 ? 13.640 5.471 7.023 1.00 87.50 134 HIS A O 1
ATOM 999 N N . GLN A 1 135 ? 13.124 3.965 5.431 1.00 90.50 135 GLN A N 1
ATOM 1000 C CA . GLN A 1 135 ? 13.214 2.793 6.298 1.00 90.50 135 GLN A CA 1
ATOM 1001 C C . GLN A 1 135 ? 14.610 2.656 6.907 1.00 90.50 135 GLN A C 1
ATOM 1003 O O . GLN A 1 135 ? 15.617 2.861 6.227 1.00 90.50 135 GLN A O 1
ATOM 1008 N N . THR A 1 136 ? 14.669 2.244 8.172 1.00 92.31 136 THR A N 1
ATOM 1009 C CA . THR A 1 136 ? 15.924 1.805 8.795 1.00 92.31 136 THR A CA 1
ATOM 1010 C C . THR A 1 136 ? 16.459 0.552 8.099 1.00 92.31 136 THR A C 1
ATOM 1012 O O . THR A 1 136 ? 15.730 -0.135 7.379 1.00 92.31 136 THR A O 1
ATOM 1015 N N . GLU A 1 137 ? 17.717 0.194 8.358 1.00 94.06 137 GLU A N 1
ATOM 1016 C CA . GLU A 1 137 ? 18.292 -1.074 7.890 1.00 94.06 137 GLU A CA 1
ATOM 1017 C C . GLU A 1 137 ? 17.429 -2.279 8.300 1.00 94.06 137 GLU A C 1
ATOM 1019 O O . GLU A 1 137 ? 17.102 -3.129 7.474 1.00 94.06 137 GLU A O 1
ATOM 1024 N N . GLN A 1 138 ? 16.965 -2.311 9.553 1.00 91.38 138 GLN A N 1
ATOM 1025 C CA . GLN A 1 138 ? 16.063 -3.359 10.026 1.00 91.38 138 GLN A CA 1
ATOM 1026 C C . GLN A 1 138 ? 14.728 -3.356 9.264 1.00 91.38 138 GLN A C 1
ATOM 1028 O O . GLN A 1 138 ? 14.201 -4.422 8.943 1.00 91.38 138 GLN A O 1
ATOM 1033 N N . GLY A 1 139 ? 14.189 -2.173 8.950 1.00 91.19 139 GLY A N 1
ATOM 1034 C CA . GLY A 1 139 ? 13.007 -2.030 8.102 1.00 91.19 139 GLY A CA 1
ATOM 1035 C C . GLY A 1 139 ? 13.231 -2.620 6.706 1.00 91.19 139 GLY A C 1
ATOM 1036 O O . GLY A 1 139 ? 12.411 -3.407 6.239 1.00 91.19 139 GLY A O 1
ATOM 1037 N N . GLN A 1 140 ? 14.371 -2.325 6.077 1.00 92.50 140 GLN A N 1
ATOM 1038 C CA . GLN A 1 140 ? 14.737 -2.873 4.766 1.00 92.50 140 GLN A CA 1
ATOM 1039 C C . GLN A 1 140 ? 14.895 -4.400 4.790 1.00 92.50 140 GLN A C 1
ATOM 1041 O O . GLN A 1 140 ? 14.421 -5.081 3.880 1.00 92.50 140 GLN A O 1
ATOM 1046 N N . ILE A 1 141 ? 15.492 -4.962 5.848 1.00 93.25 141 ILE A N 1
ATOM 1047 C CA . ILE A 1 141 ? 15.608 -6.419 6.025 1.00 93.25 141 ILE A CA 1
ATOM 1048 C C . ILE A 1 141 ? 14.217 -7.065 6.091 1.00 93.25 141 ILE A C 1
ATOM 1050 O O . ILE A 1 141 ? 13.950 -8.008 5.344 1.00 93.25 141 ILE A O 1
ATOM 1054 N N . ARG A 1 142 ? 13.306 -6.530 6.920 1.00 91.75 142 ARG A N 1
ATOM 1055 C CA . ARG A 1 142 ? 11.926 -7.043 7.030 1.00 91.75 142 ARG A CA 1
ATOM 1056 C C . ARG A 1 142 ? 11.163 -6.912 5.707 1.00 91.75 142 ARG A C 1
ATOM 1058 O O . ARG A 1 142 ? 10.466 -7.840 5.304 1.00 91.75 142 ARG A O 1
ATOM 1065 N N . ALA A 1 143 ? 11.314 -5.792 4.998 1.00 92.12 143 ALA A N 1
ATOM 1066 C CA . ALA A 1 143 ? 10.725 -5.599 3.672 1.00 92.12 143 ALA A CA 1
ATOM 1067 C C . ALA A 1 143 ? 11.229 -6.649 2.665 1.00 92.12 143 ALA A C 1
ATOM 1069 O O . ALA A 1 143 ? 10.429 -7.269 1.963 1.00 92.12 143 ALA A O 1
ATOM 1070 N N . GLY A 1 144 ? 12.541 -6.901 2.641 1.00 92.62 144 GLY A N 1
ATOM 1071 C CA . GLY A 1 144 ? 13.157 -7.922 1.795 1.00 92.62 144 GLY A CA 1
ATOM 1072 C C . GLY A 1 144 ? 12.680 -9.342 2.116 1.00 92.62 144 GLY A C 1
ATOM 1073 O O . GLY A 1 144 ? 12.408 -10.109 1.194 1.00 92.62 144 GLY A O 1
ATOM 1074 N N . GLN A 1 145 ? 12.516 -9.680 3.399 1.00 92.88 145 GLN A N 1
ATOM 1075 C CA . GLN A 1 145 ? 11.959 -10.968 3.836 1.00 92.88 145 GLN A CA 1
ATOM 1076 C C . GLN A 1 145 ? 10.518 -11.154 3.346 1.00 92.88 145 GLN A C 1
ATOM 1078 O O . GLN A 1 145 ? 10.216 -12.157 2.698 1.00 92.88 145 GLN A O 1
ATOM 1083 N N . ARG A 1 146 ? 9.656 -10.148 3.553 1.00 92.31 146 ARG A N 1
ATOM 1084 C CA . ARG A 1 146 ? 8.266 -10.161 3.064 1.00 92.31 146 ARG A CA 1
ATOM 1085 C C . ARG A 1 146 ? 8.205 -10.290 1.540 1.00 92.31 146 ARG A C 1
ATOM 1087 O O . ARG A 1 146 ? 7.407 -11.063 1.014 1.00 92.31 146 ARG A O 1
ATOM 1094 N N . PHE A 1 147 ? 9.078 -9.584 0.819 1.00 93.88 147 PHE A N 1
ATOM 1095 C CA . PHE A 1 147 ? 9.180 -9.708 -0.634 1.00 93.88 147 PHE A CA 1
ATOM 1096 C C . PHE A 1 147 ? 9.603 -11.116 -1.072 1.00 93.88 147 PHE A C 1
ATOM 1098 O O . PHE A 1 147 ? 8.986 -11.698 -1.964 1.00 93.88 147 PHE A O 1
ATOM 1105 N N . ALA A 1 148 ? 10.625 -11.689 -0.436 1.00 93.38 148 ALA A N 1
ATOM 1106 C CA . ALA A 1 148 ? 11.096 -13.031 -0.754 1.00 93.38 148 ALA A CA 1
ATOM 1107 C C . ALA A 1 148 ? 10.003 -14.088 -0.527 1.00 93.38 148 ALA A C 1
ATOM 1109 O O . ALA A 1 148 ? 9.808 -14.949 -1.385 1.00 93.38 148 ALA A O 1
ATOM 1110 N N . ALA A 1 149 ? 9.245 -13.990 0.570 1.00 92.44 149 ALA A N 1
ATOM 1111 C CA . ALA A 1 149 ? 8.135 -14.896 0.860 1.00 92.44 149 ALA A CA 1
ATOM 1112 C C . ALA A 1 149 ? 7.049 -14.855 -0.234 1.00 92.44 149 ALA A C 1
ATOM 1114 O O . ALA A 1 149 ? 6.554 -15.897 -0.666 1.00 92.44 149 ALA A O 1
ATOM 1115 N N . GLN A 1 150 ? 6.751 -13.665 -0.763 1.00 93.12 150 GLN A N 1
ATOM 1116 C CA . GLN A 1 150 ? 5.815 -13.491 -1.878 1.00 93.12 150 GLN A CA 1
ATOM 1117 C C . GLN A 1 150 ? 6.301 -14.111 -3.185 1.00 93.12 150 GLN A C 1
ATOM 1119 O O . GLN A 1 150 ? 5.540 -14.788 -3.880 1.00 93.12 150 GLN A O 1
ATOM 1124 N N . VAL A 1 151 ? 7.576 -13.905 -3.520 1.00 94.31 151 VAL A N 1
ATOM 1125 C CA . VAL A 1 151 ? 8.183 -14.492 -4.720 1.00 94.31 151 VAL A CA 1
ATOM 1126 C C . VAL A 1 151 ? 8.211 -16.016 -4.617 1.00 94.31 151 VAL A C 1
ATOM 1128 O O . VAL A 1 151 ? 7.866 -16.696 -5.581 1.00 94.31 151 VAL A O 1
ATOM 1131 N N . LEU A 1 152 ? 8.568 -16.565 -3.452 1.00 94.56 152 LEU A N 1
ATOM 1132 C CA . LEU A 1 152 ? 8.575 -18.009 -3.217 1.00 94.56 152 LEU A CA 1
ATOM 1133 C C . LEU A 1 152 ? 7.178 -18.615 -3.376 1.00 94.56 152 LEU A C 1
ATOM 1135 O O . LEU A 1 152 ? 7.033 -19.600 -4.099 1.00 94.56 152 LEU A O 1
ATOM 1139 N N . ALA A 1 153 ? 6.157 -18.007 -2.766 1.00 93.38 153 ALA A N 1
ATOM 1140 C CA . ALA A 1 153 ? 4.777 -18.459 -2.910 1.00 93.38 153 ALA A CA 1
ATOM 1141 C C . ALA A 1 153 ? 4.328 -18.451 -4.380 1.00 93.38 153 ALA A C 1
ATOM 1143 O O . ALA A 1 153 ? 3.755 -19.433 -4.855 1.00 93.38 153 ALA A O 1
ATOM 1144 N N . TRP A 1 154 ? 4.660 -17.391 -5.125 1.00 94.12 154 TRP A N 1
ATOM 1145 C CA . TRP A 1 154 ? 4.360 -17.294 -6.554 1.00 94.12 154 TRP A CA 1
ATOM 1146 C C . TRP A 1 154 ? 5.040 -18.388 -7.383 1.00 94.12 154 TRP A C 1
ATOM 1148 O O . TRP A 1 154 ? 4.355 -19.077 -8.139 1.00 94.12 154 TRP A O 1
ATOM 1158 N N . LEU A 1 155 ? 6.350 -18.594 -7.209 1.00 94.19 155 LEU A N 1
ATOM 1159 C CA . LEU A 1 155 ? 7.105 -19.641 -7.910 1.00 94.19 155 LEU A CA 1
ATOM 1160 C C . LEU A 1 155 ? 6.546 -21.045 -7.641 1.00 94.19 155 LEU A C 1
ATOM 1162 O O . LEU A 1 155 ? 6.695 -21.947 -8.459 1.00 94.19 155 LEU A O 1
ATOM 1166 N N . GLN A 1 156 ? 5.894 -21.231 -6.495 1.00 95.81 156 GLN A N 1
ATOM 1167 C CA . GLN A 1 156 ? 5.285 -22.492 -6.089 1.00 95.81 156 GLN A CA 1
ATOM 1168 C C . GLN A 1 156 ? 3.805 -22.615 -6.494 1.00 95.81 156 GLN A C 1
ATOM 1170 O O . GLN A 1 156 ? 3.165 -23.599 -6.122 1.00 95.81 156 GLN A O 1
ATOM 1175 N N . GLY A 1 157 ? 3.245 -21.628 -7.203 1.00 94.06 157 GLY A N 1
ATOM 1176 C CA . GLY A 1 157 ? 1.834 -21.608 -7.599 1.00 94.06 157 GLY A CA 1
ATOM 1177 C C . GLY A 1 157 ? 0.858 -21.422 -6.432 1.00 94.06 157 GLY A C 1
ATOM 1178 O O . GLY A 1 157 ? -0.297 -21.831 -6.527 1.00 94.06 157 GLY A O 1
ATOM 1179 N N . ARG A 1 158 ? 1.312 -20.843 -5.316 1.00 93.12 158 ARG A N 1
ATOM 1180 C CA . ARG A 1 158 ? 0.532 -20.662 -4.082 1.00 93.12 158 ARG A CA 1
ATOM 1181 C C . ARG A 1 158 ? 0.035 -19.227 -3.956 1.00 93.12 158 ARG A C 1
ATOM 1183 O O . ARG A 1 158 ? 0.587 -18.299 -4.552 1.00 93.12 158 ARG A O 1
ATOM 1190 N N . ALA A 1 159 ? -0.994 -19.043 -3.133 1.00 88.50 159 ALA A N 1
ATOM 1191 C CA . ALA A 1 159 ? -1.337 -17.714 -2.654 1.00 88.50 159 ALA A CA 1
ATOM 1192 C C . ALA A 1 159 ? -0.163 -17.149 -1.843 1.00 88.50 159 ALA A C 1
ATOM 1194 O O . ALA A 1 159 ? 0.468 -17.862 -1.065 1.00 88.50 159 ALA A O 1
ATOM 1195 N N . GLY A 1 160 ? 0.132 -15.875 -2.072 1.00 89.12 160 GLY A N 1
ATOM 1196 C CA . GLY A 1 160 ? 1.142 -15.148 -1.323 1.00 89.12 160 GLY A CA 1
ATOM 1197 C C . GLY A 1 160 ? 0.738 -14.916 0.134 1.00 89.12 160 GLY A C 1
ATOM 1198 O O . GLY A 1 160 ? -0.468 -14.863 0.400 1.00 89.12 160 GLY A O 1
ATOM 1199 N N . PRO A 1 161 ? 1.705 -14.747 1.055 1.00 90.19 161 PRO A N 1
ATOM 1200 C CA . PRO A 1 161 ? 1.408 -14.415 2.439 1.00 90.19 161 PRO A CA 1
ATOM 1201 C C . PRO A 1 161 ? 0.664 -13.081 2.552 1.00 90.19 161 PRO A C 1
ATOM 1203 O O . PRO A 1 161 ? 0.947 -12.127 1.816 1.00 90.19 161 PRO A O 1
ATOM 1206 N N . ARG A 1 162 ? -0.303 -13.008 3.469 1.00 88.69 162 ARG A N 1
ATOM 1207 C CA . ARG A 1 162 ? -1.167 -11.838 3.679 1.00 88.69 162 ARG A CA 1
ATOM 1208 C C . ARG A 1 162 ? -1.443 -11.621 5.157 1.00 88.69 162 ARG A C 1
ATOM 1210 O O . ARG A 1 162 ? -1.906 -12.527 5.849 1.00 88.69 162 ARG A O 1
ATOM 1217 N N . GLY A 1 163 ? -1.257 -10.380 5.598 1.00 91.75 163 GLY A N 1
ATOM 1218 C CA . GLY A 1 163 ? -1.640 -9.974 6.943 1.00 91.75 163 GLY A CA 1
ATOM 1219 C C . GLY A 1 163 ? -3.159 -9.923 7.144 1.00 91.75 163 GLY A C 1
ATOM 1220 O O . GLY A 1 163 ? -3.936 -10.258 6.239 1.00 91.75 163 GLY A O 1
ATOM 1221 N N . PRO A 1 164 ? -3.608 -9.496 8.336 1.00 94.50 164 PRO A N 1
ATOM 1222 C CA . PRO A 1 164 ? -5.027 -9.369 8.644 1.00 94.50 164 PRO A CA 1
ATOM 1223 C C . PRO A 1 164 ? -5.761 -8.465 7.644 1.00 94.50 164 PRO A C 1
ATOM 1225 O O . PRO A 1 164 ? -5.186 -7.514 7.119 1.00 94.50 164 PRO A O 1
ATOM 1228 N N . ARG A 1 165 ? -7.042 -8.727 7.378 1.00 92.19 165 ARG A N 1
ATOM 1229 C CA . ARG A 1 165 ? -7.856 -7.920 6.446 1.00 92.19 165 ARG A CA 1
ATOM 1230 C C . ARG A 1 165 ? -9.188 -7.553 7.061 1.00 92.19 165 ARG A C 1
ATOM 1232 O O . ARG A 1 165 ? -9.819 -8.413 7.662 1.00 92.19 165 ARG A O 1
ATOM 1239 N N . LEU A 1 166 ? -9.630 -6.312 6.881 1.00 92.75 166 LEU A N 1
ATOM 1240 C CA . LEU A 1 166 ? -10.938 -5.855 7.350 1.00 92.75 166 LEU A CA 1
ATOM 1241 C C . LEU A 1 166 ? -12.061 -6.580 6.582 1.00 92.75 166 LEU A C 1
ATOM 1243 O O . LEU A 1 166 ? -12.077 -6.540 5.355 1.00 92.75 166 LEU A O 1
ATOM 1247 N N . VAL A 1 167 ? -12.973 -7.253 7.296 1.00 91.19 167 VAL A N 1
ATOM 1248 C CA . VAL A 1 167 ? -14.074 -8.057 6.713 1.00 91.19 167 VAL A CA 1
ATOM 1249 C C . VAL A 1 167 ? -15.445 -7.478 7.018 1.00 91.19 167 VAL A C 1
ATOM 1251 O O . VAL A 1 167 ? -16.304 -7.449 6.142 1.00 91.19 167 VAL A O 1
ATOM 1254 N N . SER A 1 168 ? -15.657 -7.025 8.253 1.00 90.75 168 SER A N 1
ATOM 1255 C CA . SER A 1 168 ? -16.892 -6.353 8.665 1.00 90.75 168 SER A CA 1
ATOM 1256 C C . SER A 1 168 ? -16.623 -5.310 9.741 1.00 90.75 168 SER A C 1
ATOM 1258 O O . SER A 1 168 ? -15.642 -5.391 10.477 1.00 90.75 168 SER A O 1
ATOM 1260 N N . ALA A 1 169 ? -17.527 -4.342 9.839 1.00 91.00 169 ALA A N 1
ATOM 1261 C CA . ALA A 1 169 ? -17.645 -3.422 10.956 1.00 91.00 169 ALA A CA 1
ATOM 1262 C C . ALA A 1 169 ? -19.113 -3.417 11.403 1.00 91.00 169 ALA A C 1
ATOM 1264 O O . ALA A 1 169 ? -20.011 -3.441 10.558 1.00 91.00 169 ALA A O 1
ATOM 1265 N N . ARG A 1 170 ? -19.363 -3.419 12.715 1.00 89.31 170 ARG A N 1
ATOM 1266 C CA . ARG A 1 170 ? -20.702 -3.438 13.316 1.00 89.31 170 ARG A CA 1
ATOM 1267 C C . ARG A 1 170 ? -20.817 -2.437 14.464 1.00 89.31 170 ARG A C 1
ATOM 1269 O O . ARG A 1 170 ? -19.903 -2.284 15.269 1.00 89.31 170 ARG A O 1
ATOM 1276 N N . ALA A 1 171 ? -21.974 -1.787 14.571 1.00 89.25 171 ALA A N 1
ATOM 1277 C CA . ALA A 1 171 ? -22.272 -0.872 15.664 1.00 89.25 171 ALA A CA 1
ATOM 1278 C C . ALA A 1 171 ? -22.433 -1.683 16.941 1.00 89.25 171 ALA A C 1
ATOM 1280 O O . ALA A 1 171 ? -23.210 -2.638 16.967 1.00 89.25 171 ALA A O 1
ATOM 1281 N N . VAL A 1 172 ? -21.759 -1.267 18.005 1.00 90.12 172 VAL A N 1
ATOM 1282 C CA . VAL A 1 172 ? -22.068 -1.744 19.361 1.00 90.12 172 VAL A CA 1
ATOM 1283 C C . VAL A 1 172 ? -22.835 -0.669 20.140 1.00 90.12 172 VAL A C 1
ATOM 1285 O O . VAL A 1 172 ? -23.590 -0.980 21.053 1.00 90.12 172 VAL A O 1
ATOM 1288 N N . GLY A 1 173 ? -22.724 0.593 19.713 1.00 88.00 173 GLY A N 1
ATOM 1289 C CA . GLY A 1 173 ? -23.526 1.715 20.192 1.00 88.00 173 GLY A CA 1
ATOM 1290 C C . GLY A 1 173 ? -23.262 2.982 19.375 1.00 88.00 173 GLY A C 1
ATOM 1291 O O . GLY A 1 173 ? -22.742 2.921 18.254 1.00 88.00 173 GLY A O 1
ATOM 1292 N N . THR A 1 174 ? -23.583 4.140 19.956 1.00 90.69 174 THR A N 1
ATOM 1293 C CA . THR A 1 174 ? -23.306 5.462 19.359 1.00 90.69 174 THR A CA 1
ATOM 1294 C C . THR A 1 174 ? -21.822 5.831 19.403 1.00 90.69 174 THR A C 1
ATOM 1296 O O . THR A 1 174 ? -21.346 6.608 18.588 1.00 90.69 174 THR A O 1
ATOM 1299 N N . SER A 1 175 ? -21.060 5.257 20.332 1.00 92.94 175 SER A N 1
ATOM 1300 C CA . SER A 1 175 ? -19.642 5.599 20.547 1.00 92.94 175 SER A CA 1
ATOM 1301 C C . SER A 1 175 ? -18.703 4.406 20.369 1.00 92.94 175 SER A C 1
ATOM 1303 O O . SER A 1 175 ? -17.537 4.472 20.758 1.00 92.94 175 SER A O 1
ATOM 1305 N N . GLN A 1 176 ? -19.217 3.292 19.836 1.00 93.94 176 GLN A N 1
ATOM 1306 C CA . GLN A 1 176 ? -18.467 2.050 19.694 1.00 93.94 176 GLN A CA 1
ATOM 1307 C C . GLN A 1 176 ? -18.774 1.327 18.385 1.00 93.94 176 GLN A C 1
ATOM 1309 O O . GLN A 1 176 ? -19.939 1.144 18.008 1.00 93.94 176 GLN A O 1
ATOM 1314 N N . THR A 1 177 ? -17.709 0.851 17.747 1.00 93.50 177 THR A N 1
ATOM 1315 C CA . THR A 1 177 ? -17.747 0.053 16.522 1.00 93.50 177 THR A CA 1
ATOM 1316 C C . THR A 1 177 ? -16.841 -1.162 16.684 1.00 93.50 177 THR A C 1
ATOM 1318 O O . THR A 1 177 ? -15.656 -1.026 16.965 1.00 93.50 177 THR A O 1
ATOM 1321 N N . GLU A 1 178 ? -17.386 -2.358 16.513 1.00 94.38 178 GLU A N 1
ATOM 1322 C CA . GLU A 1 178 ? -16.625 -3.606 16.484 1.00 94.38 178 GLU A CA 1
ATOM 1323 C C . GLU A 1 178 ? -16.214 -3.911 15.047 1.00 94.38 178 GLU A C 1
ATOM 1325 O O . GLU A 1 178 ? -17.048 -3.891 14.145 1.00 94.38 178 GLU A O 1
ATOM 1330 N N . VAL A 1 179 ? -14.939 -4.207 14.825 1.00 95.00 179 VAL A N 1
ATOM 1331 C CA . VAL A 1 179 ? -14.423 -4.652 13.531 1.00 95.00 179 VAL A CA 1
ATOM 1332 C C . VAL A 1 179 ? -14.040 -6.120 13.599 1.00 95.00 179 VAL A C 1
ATOM 1334 O O . VAL A 1 179 ? -13.520 -6.595 14.608 1.00 95.00 179 VAL A O 1
ATOM 1337 N N . THR A 1 180 ? -14.277 -6.832 12.504 1.00 95.06 180 THR A N 1
ATOM 1338 C CA . THR A 1 180 ? -13.888 -8.229 12.327 1.00 95.06 180 THR A CA 1
ATOM 1339 C C . THR A 1 180 ? -12.880 -8.329 11.199 1.00 95.06 180 THR A C 1
ATOM 1341 O O . THR A 1 180 ? -13.061 -7.737 10.130 1.00 95.06 180 THR A O 1
ATOM 1344 N N . LEU A 1 181 ? -11.823 -9.095 11.443 1.00 95.69 181 LEU A N 1
ATOM 1345 C CA . LEU A 1 181 ? -10.726 -9.325 10.521 1.00 95.69 181 LEU A CA 1
ATOM 1346 C C . LEU A 1 181 ? -10.731 -10.771 10.004 1.00 95.69 181 LEU A C 1
ATOM 1348 O O . LEU A 1 181 ? -11.146 -11.694 10.701 1.00 95.69 181 LEU A O 1
ATOM 1352 N N . ALA A 1 182 ? -10.217 -10.984 8.797 1.00 94.06 182 ALA A N 1
ATOM 1353 C CA . ALA A 1 182 ? -9.797 -12.299 8.318 1.00 94.06 182 ALA A CA 1
ATOM 1354 C C . ALA A 1 182 ? -8.286 -12.453 8.496 1.00 94.06 182 ALA A C 1
ATOM 1356 O O . ALA A 1 182 ? -7.541 -11.507 8.235 1.00 94.06 182 ALA A O 1
ATOM 1357 N N . LEU A 1 183 ? -7.846 -13.652 8.879 1.00 93.62 183 LEU A N 1
ATOM 1358 C CA . LEU A 1 183 ? -6.436 -14.043 8.952 1.00 93.62 183 LEU A CA 1
ATOM 1359 C C . LEU A 1 183 ? -6.136 -15.087 7.876 1.00 93.62 183 LEU A C 1
ATOM 1361 O O . LEU A 1 183 ? -6.997 -15.915 7.576 1.00 93.62 183 LEU A O 1
ATOM 1365 N N . THR A 1 184 ? -4.930 -15.030 7.308 1.00 88.56 184 THR A N 1
ATOM 1366 C CA . THR A 1 184 ? -4.452 -16.010 6.318 1.00 88.56 184 THR A CA 1
ATOM 1367 C C . THR A 1 184 ? -3.369 -16.896 6.926 1.00 88.56 184 THR A C 1
ATOM 1369 O O . THR A 1 184 ? -3.552 -18.107 6.994 1.00 88.56 184 THR A O 1
ATOM 1372 N N . ASP A 1 185 ? -2.288 -16.290 7.428 1.00 75.88 185 ASP A N 1
ATOM 1373 C CA . ASP A 1 185 ? -1.081 -17.021 7.848 1.00 75.88 185 ASP A CA 1
ATOM 1374 C C . ASP A 1 185 ? -0.868 -17.058 9.375 1.00 75.88 185 ASP A C 1
ATOM 1376 O O . ASP A 1 185 ? -0.011 -17.789 9.871 1.00 75.88 185 ASP A O 1
ATOM 1380 N N . GLY A 1 186 ? -1.657 -16.294 10.139 1.00 80.19 186 GLY A N 1
ATOM 1381 C CA . GLY A 1 186 ? -1.610 -16.243 11.603 1.00 80.19 186 GLY A CA 1
ATOM 1382 C C . GLY A 1 186 ? -2.864 -16.797 12.281 1.00 80.19 186 GLY A C 1
ATOM 1383 O O . GLY A 1 186 ? -3.946 -16.855 11.698 1.00 80.19 186 GLY A O 1
ATOM 1384 N N . VAL A 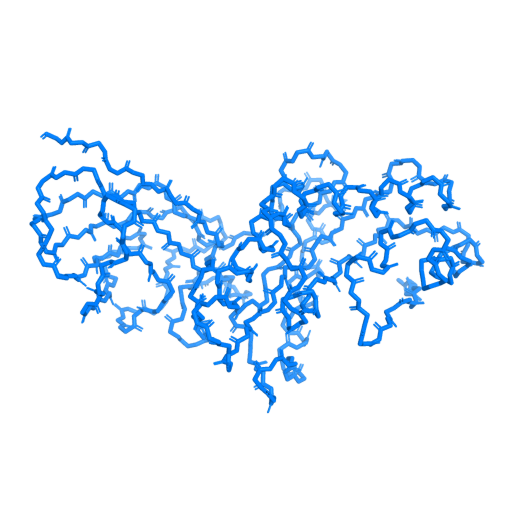1 187 ? -2.723 -17.168 13.556 1.00 89.06 187 VAL A N 1
ATOM 1385 C CA . VAL A 1 187 ? -3.823 -17.700 14.383 1.00 89.06 187 VAL A CA 1
ATOM 1386 C C . VAL A 1 187 ? -4.381 -16.679 15.369 1.00 89.06 187 VAL A C 1
ATOM 1388 O O . VAL A 1 187 ? -5.300 -17.010 16.108 1.00 89.06 187 VAL A O 1
ATOM 1391 N N . ASP A 1 188 ? -3.815 -15.475 15.419 1.00 95.19 188 ASP A N 1
ATOM 1392 C CA . ASP A 1 188 ? -4.203 -14.368 16.299 1.00 95.19 188 ASP A CA 1
ATOM 1393 C C . ASP A 1 188 ? -3.631 -13.037 15.773 1.00 95.19 188 ASP A C 1
ATOM 1395 O O . ASP A 1 188 ? -2.776 -13.048 14.879 1.00 95.19 188 ASP A O 1
ATOM 1399 N N . ILE A 1 189 ? -4.074 -11.915 16.346 1.00 97.25 189 ILE A N 1
ATOM 1400 C CA . ILE A 1 189 ? -3.627 -10.550 16.030 1.00 97.25 189 ILE A CA 1
ATOM 1401 C C . ILE A 1 189 ? -2.978 -9.851 17.225 1.00 97.25 189 ILE A C 1
ATOM 1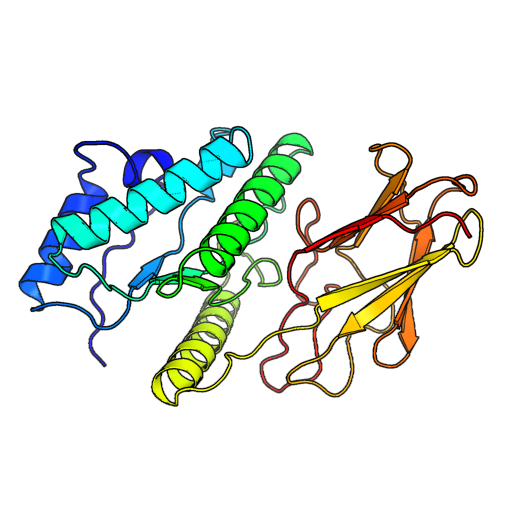403 O O . ILE A 1 189 ? -3.334 -10.093 18.377 1.00 97.25 189 ILE A O 1
ATOM 1407 N N . THR A 1 190 ? -2.061 -8.930 16.947 1.00 96.38 190 THR A N 1
ATOM 1408 C CA . THR A 1 190 ? -1.392 -8.062 17.929 1.00 96.38 190 THR A CA 1
ATOM 1409 C C . THR A 1 190 ? -1.447 -6.600 17.475 1.00 96.38 190 THR A C 1
ATOM 1411 O O . THR A 1 190 ? -1.576 -6.383 16.272 1.00 96.38 190 THR A O 1
ATOM 1414 N N . PRO A 1 191 ? -1.349 -5.611 18.386 1.00 96.50 191 PRO A N 1
ATOM 1415 C CA . PRO A 1 191 ? -1.325 -5.737 19.849 1.00 96.50 191 PRO A CA 1
ATOM 1416 C C . PRO A 1 191 ? -2.731 -5.916 20.457 1.00 96.50 191 PRO A C 1
ATOM 1418 O O . PRO A 1 191 ? -3.742 -5.909 19.758 1.00 96.50 191 PRO A O 1
ATOM 1421 N N . ALA A 1 192 ? -2.804 -6.090 21.782 1.00 97.25 192 ALA A N 1
ATOM 1422 C CA . ALA A 1 192 ? -4.075 -6.230 22.501 1.00 97.25 192 ALA A CA 1
ATOM 1423 C C . ALA A 1 192 ? -4.777 -4.887 22.795 1.00 97.25 192 ALA A C 1
ATOM 1425 O O . ALA A 1 192 ? -5.997 -4.841 22.942 1.00 97.25 192 ALA A O 1
ATOM 1426 N N . SER A 1 193 ? -4.023 -3.793 22.888 1.00 96.56 193 SER A N 1
ATOM 1427 C CA . SER A 1 193 ? -4.509 -2.450 23.221 1.00 96.56 193 SER A CA 1
ATOM 1428 C C . SER A 1 193 ? -3.624 -1.392 22.571 1.00 96.56 193 SER A C 1
ATOM 1430 O O . SER A 1 193 ? -2.583 -1.728 22.012 1.00 96.56 193 SER A O 1
ATOM 1432 N N . ASN A 1 194 ? -4.023 -0.119 22.675 1.00 94.81 194 ASN A N 1
ATOM 1433 C CA . ASN A 1 194 ? -3.335 1.017 22.043 1.00 94.81 194 ASN A CA 1
ATOM 1434 C C . ASN A 1 194 ? -3.182 0.842 20.527 1.00 94.81 194 ASN A C 1
ATOM 1436 O O . ASN A 1 194 ? -2.220 1.318 19.936 1.00 94.81 194 ASN A O 1
ATOM 1440 N N . ILE A 1 195 ? -4.134 0.143 19.905 1.00 97.31 195 ILE A N 1
ATOM 1441 C CA . ILE A 1 195 ? -4.069 -0.179 18.485 1.00 97.31 195 ILE A CA 1
ATOM 1442 C C . ILE A 1 195 ? -4.192 1.117 17.673 1.00 97.31 195 ILE A C 1
ATOM 1444 O O . ILE A 1 195 ? -5.151 1.876 17.825 1.00 97.31 195 ILE A O 1
ATOM 1448 N N . LEU A 1 196 ? -3.229 1.351 16.788 1.00 94.69 196 LEU A N 1
ATOM 1449 C CA . LEU A 1 196 ? -3.208 2.467 15.850 1.00 94.69 196 LEU A CA 1
ATOM 1450 C C . LEU A 1 196 ? -3.646 2.018 14.456 1.00 94.69 196 LEU A C 1
ATOM 1452 O O . LEU A 1 196 ? -3.663 0.836 14.126 1.00 94.69 196 LEU A O 1
ATOM 1456 N N . GLY A 1 197 ? -3.959 2.995 13.606 1.00 92.38 197 GLY A N 1
ATOM 1457 C CA . GLY A 1 197 ? -4.175 2.778 12.175 1.00 92.38 197 GLY A CA 1
ATOM 1458 C C . GLY A 1 197 ? -5.632 2.713 11.736 1.00 92.38 197 GLY A C 1
ATOM 1459 O O . GLY A 1 197 ? -5.883 2.776 10.539 1.00 92.38 197 GLY A O 1
ATOM 1460 N N . PHE A 1 198 ? -6.594 2.638 12.658 1.00 94.31 198 PHE A N 1
ATOM 1461 C CA . PHE A 1 198 ? -8.010 2.752 12.309 1.00 94.31 198 PHE A CA 1
ATOM 1462 C C . PHE A 1 198 ? -8.430 4.206 12.097 1.00 94.31 198 PHE A C 1
ATOM 1464 O O . PHE A 1 198 ? -7.940 5.124 12.753 1.00 94.31 198 PHE A O 1
ATOM 1471 N N . GLN A 1 199 ? -9.403 4.395 11.214 1.00 92.44 199 GLN A N 1
ATOM 1472 C CA . GLN A 1 199 ? -10.165 5.626 11.071 1.00 92.44 199 GLN A CA 1
ATOM 1473 C C . GLN A 1 199 ? -11.650 5.275 11.012 1.00 92.44 199 GLN A C 1
ATOM 1475 O O . GLN A 1 199 ? -12.050 4.365 10.285 1.00 92.44 199 GLN A O 1
ATOM 1480 N N . VAL A 1 200 ? -12.460 6.018 11.764 1.00 92.00 200 VAL A N 1
ATOM 1481 C CA . VAL A 1 200 ? -13.923 5.983 11.679 1.00 92.00 200 VAL A CA 1
ATOM 1482 C C . VAL A 1 200 ? -14.386 7.278 11.025 1.00 92.00 200 VAL A C 1
ATOM 1484 O O . VAL A 1 200 ? -13.852 8.349 11.312 1.00 92.00 200 VAL A O 1
ATOM 1487 N N . THR A 1 201 ? -15.364 7.179 10.135 1.00 89.94 201 THR A N 1
ATOM 1488 C CA . THR A 1 201 ? -15.993 8.320 9.470 1.00 89.94 201 THR A CA 1
ATOM 1489 C C . THR A 1 201 ? -17.505 8.272 9.637 1.00 89.94 201 THR A C 1
ATOM 1491 O O . THR A 1 201 ? -18.090 7.193 9.582 1.00 89.94 201 THR A O 1
ATOM 1494 N N . ASP A 1 202 ? -18.136 9.429 9.807 1.00 87.75 202 ASP A N 1
ATOM 1495 C CA . ASP A 1 202 ? -19.591 9.607 9.812 1.00 87.75 202 ASP A CA 1
ATOM 1496 C C . ASP A 1 202 ? -19.946 10.682 8.784 1.00 87.75 202 ASP A C 1
ATOM 1498 O O . ASP A 1 202 ? -19.360 11.766 8.783 1.00 87.75 202 ASP A O 1
ATOM 1502 N N . ASN A 1 203 ? -20.827 10.349 7.838 1.00 83.75 203 ASN A N 1
ATOM 1503 C CA . ASN A 1 203 ? -21.150 11.200 6.682 1.00 83.75 203 ASN A CA 1
ATOM 1504 C C . ASN A 1 203 ? -19.902 11.754 5.954 1.00 83.75 203 ASN A C 1
ATOM 1506 O O . ASN A 1 203 ? -19.851 12.912 5.538 1.00 83.75 203 ASN A O 1
ATOM 1510 N N . GLY A 1 204 ? -18.862 10.921 5.831 1.00 81.12 204 GLY A N 1
ATOM 1511 C CA . GLY A 1 204 ? -17.595 11.268 5.180 1.00 81.12 204 GLY A CA 1
ATOM 1512 C C . GLY A 1 204 ? -16.636 12.124 6.017 1.00 81.12 204 GLY A C 1
ATOM 1513 O O . GLY A 1 204 ? -15.537 12.415 5.551 1.00 81.12 204 GLY A O 1
ATOM 1514 N N . GLN A 1 205 ? -17.004 12.505 7.243 1.00 85.94 205 GLN A N 1
ATOM 1515 C CA . GLN A 1 205 ? -16.144 13.259 8.158 1.00 85.94 205 GLN A CA 1
ATOM 1516 C C . GLN A 1 205 ? -15.454 12.333 9.153 1.00 85.94 205 GLN A C 1
ATOM 1518 O O . GLN A 1 205 ? -16.074 11.414 9.678 1.00 85.94 205 GLN A O 1
ATOM 1523 N N . ALA A 1 206 ? -14.172 12.576 9.429 1.00 88.12 206 ALA A N 1
ATOM 1524 C CA . ALA A 1 206 ? -13.416 11.788 10.397 1.00 88.12 206 ALA A CA 1
ATOM 1525 C C . ALA A 1 206 ? -13.948 11.994 11.823 1.00 88.12 206 ALA A C 1
ATOM 1527 O O . ALA A 1 206 ? -14.121 13.122 12.283 1.00 88.12 206 ALA A O 1
ATOM 1528 N N . VAL A 1 207 ? -14.153 10.886 12.531 1.00 91.69 207 VAL A N 1
ATOM 1529 C CA . VAL A 1 207 ? -14.592 10.849 13.925 1.00 91.69 207 VAL A CA 1
ATOM 1530 C C . VAL A 1 207 ? -13.376 10.518 14.791 1.00 91.69 207 VAL A C 1
ATOM 1532 O O . VAL A 1 207 ? -12.720 9.502 14.537 1.00 91.69 207 VAL A O 1
ATOM 1535 N N . PRO A 1 208 ? -13.051 11.326 15.816 1.00 91.94 208 PRO A N 1
ATOM 1536 C CA . PRO A 1 208 ? -11.926 11.037 16.696 1.00 91.94 208 PRO A CA 1
ATOM 1537 C C . PRO A 1 208 ? -12.094 9.689 17.405 1.00 91.94 208 PRO A C 1
ATOM 1539 O O . PRO A 1 208 ? -13.106 9.451 18.072 1.00 91.94 208 PRO A O 1
ATOM 1542 N N . LEU A 1 209 ? -11.086 8.825 17.278 1.00 94.62 209 LEU A N 1
ATOM 1543 C CA . LEU A 1 209 ? -10.959 7.611 18.081 1.00 94.62 209 LEU A CA 1
ATOM 1544 C C . LEU A 1 209 ? -10.413 7.969 19.464 1.00 94.62 209 LEU A C 1
ATOM 1546 O O . LEU A 1 209 ? -9.454 8.726 19.588 1.00 94.62 209 LEU A O 1
ATOM 1550 N N . THR A 1 210 ? -11.013 7.392 20.499 1.00 95.88 210 THR A N 1
ATOM 1551 C CA . THR A 1 210 ? -10.564 7.491 21.894 1.00 95.88 210 THR A CA 1
ATOM 1552 C C . THR A 1 210 ? -9.900 6.204 22.378 1.00 95.88 210 THR A C 1
ATOM 1554 O O . THR A 1 210 ? -9.236 6.210 23.411 1.00 95.88 210 THR A O 1
ATOM 1557 N N . GLY A 1 211 ? -10.040 5.103 21.635 1.00 96.69 211 GLY A N 1
ATOM 1558 C CA . GLY A 1 211 ? -9.325 3.864 21.911 1.00 96.69 211 GLY A CA 1
ATOM 1559 C C . GLY A 1 211 ? -9.622 2.763 20.902 1.00 96.69 211 GLY A C 1
ATOM 1560 O O . GLY A 1 211 ? -10.637 2.787 20.209 1.00 96.69 211 GLY A O 1
ATOM 1561 N N . ALA A 1 212 ? -8.733 1.779 20.847 1.00 97.88 212 ALA A N 1
ATOM 1562 C CA . ALA A 1 212 ? -8.926 0.549 20.097 1.00 97.88 212 ALA A CA 1
ATOM 1563 C C . ALA A 1 212 ? -8.306 -0.617 20.876 1.00 97.88 212 ALA A C 1
ATOM 1565 O O . ALA A 1 212 ? -7.137 -0.563 21.277 1.00 97.88 212 ALA A O 1
ATOM 1566 N N . VAL A 1 213 ? -9.113 -1.650 21.123 1.00 98.31 213 VAL A N 1
ATOM 1567 C CA . VAL A 1 213 ? -8.741 -2.810 21.943 1.00 98.31 213 VAL A CA 1
ATOM 1568 C C . VAL A 1 213 ? -9.165 -4.106 21.270 1.00 98.31 213 VAL A C 1
ATOM 1570 O O . VAL A 1 213 ? -10.276 -4.223 20.756 1.00 98.31 213 VAL A O 1
ATOM 1573 N N . ARG A 1 214 ? -8.283 -5.100 21.280 1.00 98.25 214 ARG A N 1
ATOM 1574 C CA . ARG A 1 214 ? -8.577 -6.445 20.792 1.00 98.25 214 ARG A CA 1
ATOM 1575 C C . ARG A 1 214 ? -9.546 -7.125 21.758 1.00 98.25 214 ARG A C 1
ATOM 1577 O O . ARG A 1 214 ? -9.225 -7.296 22.931 1.00 98.25 214 ARG A O 1
ATOM 1584 N N . THR A 1 215 ? -10.706 -7.545 21.267 1.00 97.81 215 THR A N 1
ATOM 1585 C CA . THR A 1 215 ? -11.720 -8.272 22.057 1.00 97.81 215 THR A CA 1
ATOM 1586 C C . THR A 1 215 ? -11.712 -9.773 21.795 1.00 97.81 215 THR A C 1
ATOM 1588 O O . THR A 1 215 ? -12.297 -10.538 22.555 1.00 97.81 215 THR A O 1
ATOM 1591 N N . GLY A 1 216 ? -11.023 -10.209 20.744 1.00 96.75 216 GLY A N 1
ATOM 1592 C CA . GLY A 1 216 ? -10.910 -11.608 20.370 1.00 96.75 216 GLY A CA 1
ATOM 1593 C C . GLY A 1 216 ? -9.837 -11.819 19.313 1.00 96.75 216 GLY A C 1
ATOM 1594 O O . GLY A 1 216 ? -9.162 -10.883 18.890 1.00 96.75 216 GLY A O 1
ATOM 1595 N N . ARG A 1 217 ? -9.702 -13.067 18.862 1.00 96.12 217 ARG A N 1
ATOM 1596 C CA . ARG A 1 217 ? -8.677 -13.489 17.893 1.00 96.12 217 ARG A CA 1
ATOM 1597 C C . ARG A 1 217 ? -8.679 -12.676 16.595 1.00 96.12 217 ARG A C 1
ATOM 1599 O O . ARG A 1 217 ? -7.647 -12.484 15.964 1.00 96.12 217 ARG A O 1
ATOM 1606 N N . THR A 1 218 ? -9.863 -12.253 16.175 1.00 96.31 218 THR A N 1
ATOM 1607 C CA . THR A 1 218 ? -10.091 -11.544 14.915 1.00 96.31 218 THR A CA 1
ATOM 1608 C C . THR A 1 218 ? -10.951 -10.300 15.099 1.00 96.31 218 THR A C 1
ATOM 1610 O O . THR A 1 218 ? -11.424 -9.739 14.116 1.00 96.31 218 THR A O 1
ATOM 1613 N N . THR A 1 219 ? -11.187 -9.865 16.338 1.00 97.12 219 THR A N 1
ATOM 1614 C CA . THR A 1 219 ? -12.116 -8.772 16.636 1.00 97.12 219 THR A CA 1
ATOM 1615 C C . THR A 1 219 ? -11.444 -7.671 17.437 1.00 97.12 219 THR A C 1
ATOM 1617 O O . THR A 1 219 ? -10.703 -7.925 18.391 1.00 97.12 219 THR A O 1
ATOM 1620 N N . ILE A 1 220 ? -11.717 -6.429 17.043 1.00 98.06 220 ILE A N 1
ATOM 1621 C CA . ILE A 1 220 ? -11.239 -5.221 17.716 1.00 98.06 220 ILE A CA 1
ATOM 1622 C C . ILE A 1 220 ? -12.446 -4.319 17.966 1.00 98.06 220 ILE A C 1
ATOM 1624 O O . ILE A 1 220 ? -13.259 -4.095 17.074 1.00 98.06 220 ILE A O 1
ATOM 1628 N N . LEU A 1 221 ? -12.557 -3.785 19.177 1.00 97.44 221 LEU A N 1
ATOM 1629 C CA . LEU A 1 221 ? -13.532 -2.763 19.524 1.00 97.44 221 LEU A CA 1
ATOM 1630 C C . LEU A 1 221 ? -12.878 -1.387 19.423 1.00 97.44 221 LEU A C 1
ATOM 1632 O O . LEU A 1 221 ? -11.882 -1.108 20.093 1.00 97.44 221 LEU A O 1
ATOM 1636 N N . LEU A 1 222 ? -13.456 -0.536 18.585 1.00 96.69 222 LEU A N 1
ATOM 1637 C CA . LEU A 1 222 ? -13.091 0.859 18.406 1.00 96.69 222 LEU A CA 1
ATOM 1638 C C . LEU A 1 222 ? -14.020 1.728 19.254 1.00 96.69 222 LEU A C 1
ATOM 1640 O O . LEU A 1 222 ? -15.241 1.655 19.107 1.00 96.69 222 LEU A O 1
ATOM 1644 N N . SER A 1 223 ? -13.441 2.577 20.093 1.00 96.62 223 SER A N 1
ATOM 1645 C CA . SER A 1 223 ? -14.136 3.624 20.842 1.00 96.62 223 SER A CA 1
ATOM 1646 C C . SER A 1 223 ? -13.891 4.964 20.159 1.00 96.62 223 SER A C 1
ATOM 1648 O O . SER A 1 223 ? -12.750 5.302 19.845 1.00 96.62 223 SER A 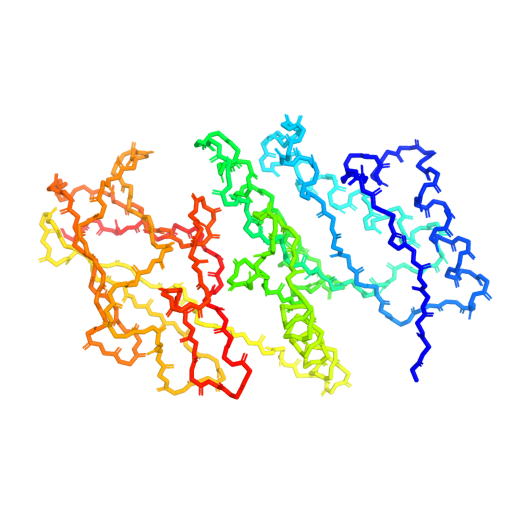O 1
ATOM 1650 N N . HIS A 1 224 ? -14.948 5.732 19.923 1.00 95.00 224 HIS A N 1
ATOM 1651 C CA . HIS A 1 224 ? -14.891 7.018 19.224 1.00 95.00 224 HIS A CA 1
ATOM 1652 C C . HIS A 1 224 ? -15.897 8.016 19.807 1.00 95.00 224 HIS A C 1
ATOM 1654 O O . HIS A 1 224 ? -16.727 7.665 20.647 1.00 95.00 224 HIS A O 1
ATOM 1660 N N . GLY A 1 225 ? -15.831 9.272 19.357 1.00 92.69 225 GLY A N 1
ATOM 1661 C CA . GLY A 1 225 ? -16.869 10.267 19.641 1.00 92.69 225 GLY A CA 1
ATOM 1662 C C . GLY A 1 225 ? -18.271 9.764 19.271 1.00 92.69 225 GLY A C 1
ATOM 1663 O O . GLY A 1 225 ? -18.418 8.926 18.377 1.00 92.69 225 GLY A O 1
ATOM 1664 N N . ALA A 1 226 ? -19.295 10.257 19.972 1.00 90.12 226 ALA A N 1
ATOM 1665 C CA . ALA A 1 226 ? -20.673 9.851 19.721 1.00 90.12 226 ALA A CA 1
ATOM 1666 C C . ALA A 1 226 ? -21.089 10.234 18.296 1.00 90.12 226 ALA A C 1
ATOM 1668 O O . ALA A 1 226 ? -21.120 11.410 17.938 1.00 90.12 226 ALA A O 1
ATOM 1669 N N . ILE A 1 227 ? -21.422 9.222 17.511 1.00 84.19 227 ILE A N 1
ATOM 1670 C CA . ILE A 1 227 ? -22.033 9.325 16.193 1.00 84.19 227 ILE A CA 1
ATOM 1671 C C . ILE A 1 227 ? -23.385 8.627 16.269 1.00 84.19 227 ILE A C 1
ATOM 1673 O O . ILE A 1 227 ? -23.569 7.687 17.045 1.00 84.19 227 ILE A O 1
ATOM 1677 N N . GLY A 1 228 ? -24.375 9.138 15.543 1.00 71.19 228 GLY A N 1
ATOM 1678 C CA . GLY A 1 228 ? -25.722 8.573 15.562 1.00 71.19 228 GLY A CA 1
ATOM 1679 C C . GLY A 1 228 ? -25.764 7.118 15.071 1.00 71.19 228 GLY A C 1
ATOM 1680 O O . GLY A 1 228 ? -24.751 6.449 14.869 1.00 71.19 228 GLY A O 1
ATOM 1681 N N . GLN A 1 229 ? -26.966 6.603 14.820 1.00 65.69 229 GLN A N 1
ATOM 1682 C CA . GLN A 1 229 ? -27.132 5.260 14.241 1.00 65.69 229 GLN A CA 1
ATOM 1683 C C . GLN A 1 229 ? -27.028 5.244 12.702 1.00 65.69 229 GLN A C 1
ATOM 1685 O O . GLN A 1 229 ? -27.453 4.291 12.058 1.00 65.69 229 GLN A O 1
ATOM 1690 N N . THR A 1 230 ? -26.466 6.294 12.103 1.00 67.00 230 THR A N 1
ATOM 1691 C CA . THR A 1 230 ? -26.297 6.455 10.653 1.00 67.00 230 THR A CA 1
ATOM 1692 C C . THR A 1 230 ? -25.143 5.616 10.091 1.00 67.00 230 THR A C 1
ATOM 1694 O O . THR A 1 230 ? -24.362 4.995 10.822 1.00 67.00 230 THR A O 1
ATOM 1697 N N . ALA A 1 231 ? -25.055 5.582 8.756 1.00 65.31 231 ALA A N 1
ATOM 1698 C CA . ALA A 1 231 ? -23.977 4.929 8.023 1.00 65.31 231 ALA A CA 1
ATOM 1699 C C . ALA A 1 231 ? -22.610 5.528 8.397 1.00 65.31 231 ALA A C 1
ATOM 1701 O O . ALA A 1 231 ? -22.356 6.715 8.194 1.00 65.31 231 ALA A O 1
ATOM 1702 N N . ARG A 1 232 ? -21.719 4.669 8.901 1.00 80.38 232 ARG A N 1
ATOM 1703 C CA . ARG A 1 232 ? -20.339 5.004 9.279 1.00 80.38 232 ARG A CA 1
ATOM 1704 C C . ARG A 1 232 ? -19.358 4.181 8.459 1.00 80.38 232 ARG A C 1
ATOM 1706 O O . ARG A 1 232 ? -19.616 2.999 8.238 1.00 80.38 232 ARG A O 1
ATOM 1713 N N . GLY A 1 233 ? -18.255 4.782 8.028 1.00 89.00 233 GLY A N 1
ATOM 1714 C CA . GLY A 1 233 ? -17.182 4.097 7.310 1.00 89.00 233 GLY A CA 1
ATOM 1715 C C . GLY A 1 233 ? -16.009 3.780 8.231 1.00 89.00 233 GLY A C 1
ATOM 1716 O O . GLY A 1 233 ? -15.558 4.658 8.963 1.00 89.00 233 GLY A O 1
ATOM 1717 N N . VAL A 1 234 ? -15.488 2.555 8.167 1.00 92.06 234 VAL A N 1
ATOM 1718 C CA . VAL A 1 234 ? -14.229 2.172 8.827 1.00 92.06 234 VAL A CA 1
ATOM 1719 C C . VAL A 1 234 ? -13.146 1.916 7.788 1.00 92.06 234 VAL A C 1
ATOM 1721 O O . VAL A 1 234 ? -13.387 1.194 6.823 1.00 92.06 234 VAL A O 1
ATOM 1724 N N . ALA A 1 235 ? -11.961 2.484 8.000 1.00 92.00 235 ALA A N 1
ATOM 1725 C CA . ALA A 1 235 ? -10.769 2.263 7.187 1.00 92.00 235 ALA A CA 1
ATOM 1726 C C . ALA A 1 235 ? -9.553 1.956 8.072 1.00 92.00 235 ALA A C 1
ATOM 1728 O O . ALA A 1 235 ? -9.556 2.252 9.271 1.00 92.00 235 ALA A O 1
ATOM 1729 N N . TYR A 1 236 ? -8.509 1.383 7.473 1.00 92.88 236 TYR A N 1
ATOM 1730 C CA . TYR A 1 236 ? -7.254 1.090 8.155 1.00 92.88 236 TYR A CA 1
ATOM 1731 C C . TYR A 1 236 ? -6.036 1.399 7.278 1.00 92.88 236 TYR A C 1
ATOM 1733 O O . TYR A 1 236 ? -6.026 1.069 6.093 1.00 92.88 236 TYR A O 1
ATOM 1741 N N . GLY A 1 237 ? -4.993 2.010 7.846 1.00 88.69 237 GLY A N 1
ATOM 1742 C CA . GLY A 1 237 ? -3.654 2.070 7.238 1.00 88.69 237 GLY A CA 1
ATOM 1743 C C . GLY A 1 237 ? -3.532 2.894 5.947 1.00 88.69 237 GLY A C 1
ATOM 1744 O O . GLY A 1 237 ? -2.496 2.838 5.287 1.00 88.69 237 GLY A O 1
ATOM 1745 N N . LEU A 1 238 ? -4.558 3.662 5.565 1.00 84.94 238 LEU A N 1
ATOM 1746 C CA . LEU A 1 238 ? -4.539 4.504 4.362 1.00 84.94 238 LEU A CA 1
ATOM 1747 C C . LEU A 1 238 ? -4.103 5.932 4.684 1.00 84.94 238 LEU A C 1
ATOM 1749 O O . LEU A 1 238 ? -3.029 6.350 4.266 1.00 84.94 238 LEU A O 1
ATOM 1753 N N . THR A 1 239 ? -4.903 6.658 5.463 1.00 81.94 239 THR A N 1
ATOM 1754 C CA . THR A 1 239 ? -4.620 8.050 5.865 1.00 81.94 239 THR A CA 1
ATOM 1755 C C . THR A 1 239 ? -4.073 8.155 7.285 1.00 81.94 239 THR A C 1
ATOM 1757 O O . THR A 1 239 ? -4.044 9.230 7.872 1.00 81.94 239 THR A O 1
ATOM 1760 N N . THR A 1 240 ? -3.701 7.025 7.870 1.00 84.94 240 THR A N 1
ATOM 1761 C CA . THR A 1 240 ? -3.168 6.902 9.226 1.00 84.94 240 THR A CA 1
ATOM 1762 C C . THR A 1 240 ? -1.765 6.320 9.158 1.00 84.94 240 THR A C 1
ATOM 1764 O O . THR A 1 240 ? -1.466 5.548 8.242 1.00 84.94 240 THR A O 1
ATOM 1767 N N . ALA A 1 241 ? -0.949 6.610 10.165 1.00 84.00 241 ALA A N 1
ATOM 1768 C CA . ALA A 1 241 ? 0.415 6.112 10.271 1.00 84.00 241 ALA A CA 1
ATOM 1769 C C . ALA A 1 241 ? 0.575 5.139 11.458 1.00 84.00 241 ALA A C 1
ATOM 1771 O O . ALA A 1 241 ? 1.160 5.519 12.470 1.00 84.00 241 ALA A O 1
ATOM 1772 N N . PRO A 1 242 ? 0.026 3.908 11.390 1.00 88.12 242 PRO A N 1
ATOM 1773 C CA . PRO A 1 242 ? 0.327 2.893 12.396 1.00 88.12 242 PRO A CA 1
ATOM 1774 C C . PRO A 1 242 ? 1.820 2.551 12.359 1.00 88.12 242 PRO A C 1
ATOM 1776 O O . PRO A 1 242 ? 2.408 2.456 11.279 1.00 88.12 242 PRO A O 1
ATOM 1779 N N . ASP A 1 243 ? 2.411 2.378 13.535 1.00 87.81 243 ASP A N 1
ATOM 1780 C CA . ASP A 1 243 ? 3.823 2.041 13.702 1.00 87.81 243 ASP A CA 1
ATOM 1781 C C . ASP A 1 243 ? 4.043 0.523 13.848 1.00 87.81 243 ASP A C 1
ATOM 1783 O O . ASP A 1 243 ? 3.107 -0.286 13.796 1.00 87.81 243 ASP A O 1
ATOM 1787 N N . ASP A 1 244 ? 5.305 0.134 14.025 1.00 87.44 244 ASP A N 1
ATOM 1788 C CA . ASP A 1 244 ? 5.713 -1.261 14.114 1.00 87.44 244 ASP A CA 1
ATOM 1789 C C . ASP A 1 244 ? 5.366 -1.924 15.453 1.00 87.44 244 ASP A C 1
ATOM 1791 O O . ASP A 1 244 ? 5.531 -3.132 15.559 1.00 87.44 244 ASP A O 1
ATOM 1795 N N . GLN A 1 245 ? 4.877 -1.205 16.463 1.00 90.69 245 GLN A N 1
ATOM 1796 C CA . GLN A 1 245 ? 4.499 -1.741 17.781 1.00 90.69 245 GLN A CA 1
ATOM 1797 C C . GLN A 1 245 ? 2.983 -1.788 17.967 1.00 90.69 245 GLN A C 1
ATOM 1799 O O . GLN A 1 245 ? 2.447 -2.749 18.515 1.00 90.69 245 GLN A O 1
ATOM 1804 N N . ASN A 1 246 ? 2.308 -0.748 17.494 1.00 94.06 246 ASN A N 1
ATOM 1805 C CA . ASN A 1 246 ? 0.915 -0.448 17.761 1.00 94.06 246 ASN A CA 1
ATOM 1806 C C . ASN A 1 246 ? 0.014 -0.649 16.537 1.00 94.06 246 ASN A C 1
ATOM 1808 O O . ASN A 1 246 ? -1.209 -0.632 16.668 1.00 94.06 246 ASN A O 1
ATOM 1812 N N . GLY A 1 247 ? 0.584 -0.843 15.344 1.00 94.94 247 GLY A N 1
ATOM 1813 C CA . GLY A 1 247 ? -0.166 -1.336 14.193 1.00 94.94 247 GLY A CA 1
ATOM 1814 C C . GLY A 1 247 ? -0.684 -2.757 14.415 1.00 94.94 247 GLY A C 1
ATOM 1815 O O . GLY A 1 247 ? -0.101 -3.534 15.163 1.00 94.94 247 GLY A O 1
ATOM 1816 N N . VAL A 1 248 ? -1.786 -3.103 13.750 1.00 96.31 248 VAL A N 1
ATOM 1817 C CA . VAL A 1 248 ? -2.301 -4.473 13.734 1.00 96.31 248 VAL A CA 1
ATOM 1818 C C . VAL A 1 248 ? -1.381 -5.359 12.897 1.00 96.31 248 VAL A C 1
ATOM 1820 O O . VAL A 1 248 ? -1.167 -5.088 11.713 1.00 96.31 248 VAL A O 1
ATOM 1823 N N . HIS A 1 249 ? -0.911 -6.454 13.488 1.00 95.94 249 HIS A N 1
ATOM 1824 C CA . HIS A 1 249 ? -0.160 -7.518 12.824 1.00 95.94 249 HIS A CA 1
ATOM 1825 C C . HIS A 1 249 ? -0.759 -8.879 13.146 1.00 95.94 249 HIS A C 1
ATOM 1827 O O . HIS A 1 249 ? -1.343 -9.066 14.215 1.00 95.94 249 HIS A O 1
ATOM 1833 N N . ASP A 1 250 ? -0.573 -9.848 12.256 1.00 94.75 250 ASP A N 1
ATOM 1834 C CA . ASP A 1 250 ? -0.767 -11.243 12.631 1.00 94.75 250 ASP A CA 1
ATOM 1835 C C . ASP A 1 250 ? 0.378 -11.769 13.514 1.00 94.75 250 ASP A C 1
ATOM 1837 O O . ASP A 1 250 ? 1.383 -11.102 13.769 1.00 94.75 250 ASP A O 1
ATOM 1841 N N . THR A 1 251 ? 0.190 -12.987 14.008 1.00 93.12 251 THR A N 1
ATOM 1842 C CA . THR A 1 251 ? 1.150 -13.725 14.842 1.00 93.12 251 THR A CA 1
ATOM 1843 C C . THR A 1 251 ? 1.988 -14.731 14.048 1.00 93.12 251 THR A C 1
ATOM 1845 O O . THR A 1 251 ? 2.579 -15.637 14.635 1.00 93.12 251 THR A O 1
ATOM 1848 N N . SER A 1 252 ? 2.040 -14.600 12.717 1.00 89.31 252 SER A N 1
ATOM 1849 C CA . SER A 1 252 ? 2.938 -15.414 11.892 1.00 89.31 252 SER A CA 1
ATOM 1850 C C . SER A 1 252 ? 4.406 -15.064 12.174 1.00 89.31 252 SER A C 1
ATOM 1852 O O . SER A 1 252 ? 4.712 -14.032 12.777 1.00 89.31 252 SER A O 1
ATOM 1854 N N . ALA A 1 253 ? 5.337 -15.906 11.715 1.00 82.88 253 ALA A N 1
ATOM 1855 C CA . ALA A 1 253 ? 6.772 -15.662 11.884 1.00 82.88 253 ALA A CA 1
ATOM 1856 C C . ALA A 1 253 ? 7.231 -14.334 11.248 1.00 82.88 253 ALA A C 1
ATOM 1858 O O . ALA A 1 253 ? 8.099 -13.657 11.796 1.00 82.88 253 ALA A O 1
ATOM 1859 N N . ASP A 1 254 ? 6.607 -13.939 10.134 1.00 82.56 254 ASP A N 1
ATOM 1860 C CA . ASP A 1 254 ? 6.918 -12.697 9.419 1.00 82.56 254 ASP A CA 1
ATOM 1861 C C . ASP A 1 254 ? 6.168 -11.476 9.973 1.00 82.56 254 ASP A C 1
ATOM 1863 O O . ASP A 1 254 ? 6.401 -10.351 9.511 1.00 82.56 254 ASP A O 1
ATOM 1867 N N . ARG A 1 255 ? 5.281 -11.695 10.960 1.00 88.62 255 ARG A N 1
ATOM 1868 C CA . ARG A 1 255 ? 4.465 -10.677 11.630 1.00 88.62 255 ARG A CA 1
ATOM 1869 C C . ARG A 1 255 ? 3.877 -9.709 10.603 1.00 88.62 255 ARG A C 1
ATOM 1871 O O . ARG A 1 255 ? 4.283 -8.544 10.490 1.00 88.62 255 ARG A O 1
ATOM 1878 N N . LEU A 1 256 ? 2.985 -10.231 9.768 1.00 92.19 256 LEU A N 1
ATOM 1879 C CA . LEU A 1 256 ? 2.483 -9.502 8.613 1.00 92.19 256 LEU A CA 1
ATOM 1880 C C . LEU A 1 256 ? 1.516 -8.411 9.076 1.00 92.19 256 LEU A C 1
ATOM 1882 O O . LEU A 1 256 ? 0.628 -8.672 9.893 1.00 92.19 256 LEU A O 1
ATOM 1886 N N . PRO A 1 257 ? 1.670 -7.181 8.573 1.00 94.19 257 PRO A N 1
ATOM 1887 C CA . PRO A 1 257 ? 0.854 -6.061 8.996 1.00 94.19 257 PRO A CA 1
ATOM 1888 C C . PRO A 1 257 ? -0.519 -6.140 8.316 1.00 94.19 257 PRO A C 1
ATOM 1890 O O . PRO A 1 257 ? -0.638 -6.640 7.194 1.00 94.19 257 PRO A O 1
ATOM 1893 N N . MET A 1 258 ? -1.561 -5.662 8.994 1.00 93.44 258 MET A N 1
ATOM 1894 C CA . MET A 1 258 ? -2.919 -5.624 8.453 1.00 93.44 258 MET A CA 1
ATOM 1895 C C . MET A 1 258 ? -2.958 -4.864 7.128 1.00 93.44 258 MET A C 1
ATOM 1897 O O . MET A 1 258 ? -2.425 -3.774 6.994 1.00 93.44 258 MET A O 1
ATOM 1901 N N . GLU A 1 259 ? -3.605 -5.403 6.111 1.00 90.31 259 GLU A N 1
ATOM 1902 C CA . GLU A 1 259 ? -3.603 -4.725 4.822 1.00 90.31 259 GLU A CA 1
ATOM 1903 C C . GLU A 1 259 ? -4.318 -3.368 4.904 1.00 90.31 259 GLU A C 1
ATOM 1905 O O . GLU A 1 259 ? -5.385 -3.272 5.532 1.00 90.31 259 GLU A O 1
ATOM 1910 N N . PRO A 1 260 ? -3.772 -2.316 4.258 1.00 89.00 260 PRO A N 1
ATOM 1911 C CA . PRO A 1 260 ? -4.494 -1.065 4.132 1.00 89.00 260 PRO A CA 1
ATOM 1912 C C . PRO A 1 260 ? -5.852 -1.347 3.496 1.00 89.00 260 PRO A C 1
ATOM 1914 O O . PRO A 1 260 ? -5.961 -2.126 2.556 1.00 89.00 260 PRO A O 1
ATOM 1917 N N . SER A 1 261 ? -6.914 -0.764 4.024 1.00 85.50 261 SER A N 1
ATOM 1918 C CA . SER A 1 261 ? -8.258 -1.043 3.528 1.00 85.50 261 SER A CA 1
ATOM 1919 C C . SER A 1 261 ? -9.133 0.183 3.657 1.00 85.50 261 SER A C 1
ATOM 1921 O O . SER A 1 261 ? -9.116 0.888 4.668 1.00 85.50 261 SER A O 1
ATOM 1923 N N . LEU A 1 262 ? -9.905 0.435 2.603 1.00 70.50 262 LEU A N 1
ATOM 1924 C CA . LEU A 1 262 ? -11.045 1.325 2.686 1.00 70.50 262 LEU A CA 1
ATOM 1925 C C . LEU A 1 262 ? -12.258 0.540 3.156 1.00 70.50 262 LEU A C 1
ATOM 1927 O O . LEU A 1 262 ? -12.509 -0.565 2.685 1.00 70.50 262 LEU A O 1
ATOM 1931 N N . GLY A 1 263 ? -13.066 1.215 3.959 1.00 61.03 263 GLY A N 1
ATOM 1932 C CA . GLY A 1 263 ? -14.502 1.229 3.758 1.00 61.03 263 GLY A CA 1
ATOM 1933 C C . GLY A 1 263 ? -15.198 -0.102 3.961 1.00 61.03 263 GLY A C 1
ATOM 1934 O O . GLY A 1 263 ? -15.600 -0.757 3.003 1.00 61.03 263 GLY A O 1
ATOM 1935 N N . ILE A 1 264 ? -15.529 -0.375 5.215 1.00 60.25 264 ILE A N 1
ATOM 1936 C CA . ILE A 1 264 ? -16.812 -1.017 5.490 1.00 60.25 264 ILE A CA 1
ATOM 1937 C C . ILE A 1 264 ? -17.754 0.063 5.974 1.00 60.25 264 ILE A C 1
ATOM 1939 O O . ILE A 1 264 ? -17.573 0.609 7.064 1.00 60.25 264 ILE A O 1
ATOM 1943 N N . VAL A 1 265 ? -18.719 0.403 5.119 1.00 61.91 265 VAL A N 1
ATOM 1944 C CA . VAL A 1 265 ? -19.887 1.162 5.546 1.00 61.91 265 VAL A CA 1
ATOM 1945 C C . VAL A 1 265 ? -20.792 0.181 6.258 1.00 61.91 265 VAL A C 1
ATOM 1947 O O . VAL A 1 265 ? -21.220 -0.813 5.672 1.00 61.91 265 VAL A O 1
ATOM 1950 N N . MET A 1 266 ? -21.058 0.429 7.530 1.00 63.09 266 MET A N 1
ATOM 1951 C CA . MET A 1 266 ? -21.996 -0.422 8.246 1.00 63.09 266 MET A CA 1
ATOM 1952 C C . MET A 1 266 ? -23.401 -0.186 7.703 1.00 63.09 266 MET A C 1
ATOM 1954 O O . MET A 1 266 ? -23.827 0.964 7.572 1.00 63.09 266 MET A O 1
ATOM 1958 N N . ALA A 1 267 ? -24.123 -1.265 7.411 1.00 51.84 267 ALA A N 1
ATOM 1959 C CA . ALA A 1 267 ? -25.555 -1.167 7.184 1.00 51.84 267 ALA A CA 1
ATOM 1960 C C . ALA A 1 267 ? -26.224 -0.664 8.474 1.00 51.84 267 ALA A C 1
ATOM 1962 O O . ALA A 1 267 ? -25.859 -1.100 9.570 1.00 51.84 267 ALA A O 1
ATOM 1963 N N . ALA A 1 268 ? -27.178 0.260 8.345 1.00 52.25 268 ALA A N 1
ATOM 1964 C CA . ALA A 1 268 ? -28.074 0.578 9.449 1.00 52.25 268 ALA A CA 1
ATOM 1965 C C . ALA A 1 268 ? -28.848 -0.704 9.798 1.00 52.25 268 ALA A C 1
ATOM 1967 O O . ALA A 1 268 ? -29.455 -1.307 8.911 1.00 52.25 268 ALA A O 1
ATOM 1968 N N . GLY A 1 269 ? -28.721 -1.152 11.048 1.00 46.91 269 GLY A N 1
ATOM 1969 C CA . GLY A 1 269 ? -29.510 -2.252 11.604 1.00 46.91 269 GLY A CA 1
ATOM 1970 C C . GLY A 1 269 ? -30.881 -1.778 12.048 1.00 46.91 269 GLY A C 1
ATOM 1971 O O . GLY A 1 269 ? -30.987 -0.588 12.423 1.00 46.91 269 GLY A O 1
#

Radius of gyration: 19.08 Å; chains: 1; bounding box: 51×40×48 Å

InterPro domains:
  IPR005181 Sialate O-acetylesterase domain [PF03629] (5-152)
  IPR036514 SGNH hydrolase superfamily [G3DSA:3.40.50.1110] (2-157)

Secondary structure (DSSP, 8-state):
--------TT--HHHHHSTT-HHHHHHHHHHHHTT--SEEEE---HHHHHTT----HHHHHHHHHHHHHHHHHHHT-TT-EEEEEPP---TT--HHHHHHHHHHHHHHHHHHHH-TTEEEEE--TTS-BSSSSSBPHHHHHHHHHHHHHHHHHHHTTPPPP---EEEEEEESSSSEEEEEEE-SS-SSEE-SSS--SEEEEETTEEEPEEEEEEEETTEEEEEES---SS-EEEEESSSS---TTTS-EESSTT-PBPPPEEEEEPPP-

Sequence (269 aa):
MRFVRGGVGGTTLVQWAATGSSMRADLVRAIVAAGGVDILLLQVGRNDVADRLVGDLATQLALIRTLIAALRRETGLPDLTVFIGGSQNVLTGDPAQQRMQGTQRQAEMTVALGDAHVRYGFATYDLPVFDGTHQTEQGQIRAGQRFAAQVLAWLQGRAGPRGPRLVSARAVGTSQTEVTLALTDGVDITPASNILGFQVTDNGQAVPLTGAVRTGRTTILLSHGAIGQTARGVAYGLTTAPDDQNGVHDTSADRLPMEPSLGIVMAAG